Protein AF-A0A151BPJ4-F1 (afdb_monomer_lite)

Foldseek 3Di:
DADADPAQFRPGLPLVLLVLLLQCQLPHLQRSLQVQLVVQLVCCCPPNVNDNVLCVQAVNNLRNQLSSLLSHQQLDLDDPVLLVVLVVLLVVLLVLLVVCVVVVNDDPVSNVVLNVLSVVLNVLSVVLCVVPVVRVSNLSSNSVSLLSSLLSNLVRLQVCLDVHFAGPSRPPCRHNRDSVSSSSSSSCSNSSHSSSNRVVNVVVSVVVCVVPVVSVPPND

Sequence (220 aa):
MGIVSPIVGVVRFWPAVIVPAVFATLFGPWVGGTGAAIGIFLSDMTYGHQIALLSLFAGVPANFLGFFIVGYLAGRNLEWRHLALGIIGTCVIAVLVGYLYLIGVISVDIMAIFAAMAVISVVTILIAGLKFPRWRGFEVGCVLGLAVGAAWIGVTLVIYSRIFMLPLTFEPFARSAPFYAGVLWMVWTFCSEIPFMILLGPPILEACYNAIPFLRRGRE

Radius of gyration: 17.22 Å; chains: 1; bounding box: 42×27×53 Å

Secondary structure (DSSP, 8-state):
---B-TTT---B--GGGHHHHHHHHHH-HHHHHHHHHHHHHHHHHHTS---HHHIIIIIHHHHHHHHHHHHHHTTS---GGGHHHHHHHHHHHHHHHHHHHHTTSS-HHHHHHHHHHHHHHHHHHHHHHHH-GGGHHHHHHHHHHHHHHHHHHHHHHHHHHHHSPPPGGGTTSSSS--HHHHHHHHHHHHHHHHHHHHHHHHHHHHHHHHH-GGGGTT--

Structure (mmCIF, N/CA/C/O backbone):
data_AF-A0A151BPJ4-F1
#
_entry.id   AF-A0A151BPJ4-F1
#
loop_
_atom_site.group_PDB
_atom_site.id
_atom_site.type_symbol
_atom_site.label_atom_id
_atom_site.label_alt_id
_atom_site.label_comp_id
_atom_site.label_asym_id
_atom_site.label_entity_id
_atom_site.label_seq_id
_atom_site.pdbx_PDB_ins_code
_atom_site.Cartn_x
_atom_site.Cartn_y
_atom_site.Cartn_z
_atom_site.occupancy
_atom_site.B_iso_or_equiv
_atom_site.auth_seq_id
_atom_site.auth_comp_id
_atom_site.auth_asym_id
_atom_site.auth_atom_id
_atom_site.pdbx_PDB_model_num
ATOM 1 N N . MET A 1 1 ? 14.058 -14.021 3.349 1.00 34.47 1 MET A N 1
ATOM 2 C CA . MET A 1 1 ? 13.824 -13.779 1.909 1.00 34.47 1 MET A CA 1
ATOM 3 C C . MET A 1 1 ? 12.323 -13.906 1.675 1.00 34.47 1 MET A C 1
ATOM 5 O O . MET A 1 1 ? 11.804 -14.992 1.883 1.00 34.47 1 MET A O 1
ATOM 9 N N . GLY A 1 2 ? 11.607 -12.806 1.420 1.00 41.12 2 GLY A N 1
ATOM 10 C CA . GLY A 1 2 ? 10.154 -12.842 1.178 1.00 41.12 2 GLY A CA 1
ATOM 11 C C . GLY A 1 2 ? 9.815 -13.372 -0.218 1.00 41.12 2 GLY A C 1
ATOM 12 O O . GLY A 1 2 ? 10.708 -13.502 -1.052 1.00 41.12 2 GLY A O 1
ATOM 13 N N . ILE A 1 3 ? 8.536 -13.652 -0.478 1.00 46.88 3 ILE A N 1
ATOM 14 C CA . ILE A 1 3 ? 8.044 -13.892 -1.843 1.00 46.88 3 ILE A CA 1
ATOM 15 C C . ILE A 1 3 ? 8.142 -12.556 -2.598 1.00 46.88 3 ILE A C 1
ATOM 17 O O . ILE A 1 3 ? 7.773 -11.508 -2.067 1.00 46.88 3 ILE A O 1
ATOM 21 N N . VAL A 1 4 ? 8.709 -12.567 -3.800 1.00 54.84 4 VAL A N 1
ATOM 22 C CA . VAL A 1 4 ? 9.004 -11.359 -4.588 1.00 54.84 4 VAL A CA 1
ATOM 23 C C . VAL A 1 4 ? 8.214 -11.370 -5.888 1.00 54.84 4 VAL A C 1
ATOM 25 O O . VAL A 1 4 ? 7.811 -12.437 -6.350 1.00 54.84 4 VAL A O 1
ATOM 28 N N . SER A 1 5 ? 7.980 -10.185 -6.461 1.00 54.25 5 SER A N 1
ATOM 29 C CA . SER A 1 5 ? 7.332 -10.064 -7.769 1.00 54.25 5 SER A CA 1
ATOM 30 C C . SER A 1 5 ? 8.034 -10.952 -8.804 1.00 54.25 5 SER A C 1
ATOM 32 O O . SER A 1 5 ? 9.260 -10.878 -8.910 1.00 54.25 5 SER A O 1
ATOM 34 N N . PRO A 1 6 ? 7.298 -11.768 -9.580 1.00 48.06 6 PRO A N 1
ATOM 35 C CA . PRO A 1 6 ? 7.915 -12.761 -10.449 1.00 48.06 6 PRO A CA 1
ATOM 36 C C . PRO A 1 6 ? 8.736 -12.182 -11.615 1.00 48.06 6 PRO A C 1
ATOM 38 O O . PRO A 1 6 ? 9.498 -12.936 -12.205 1.00 48.06 6 PRO A O 1
ATOM 41 N N . ILE A 1 7 ? 8.628 -10.884 -11.955 1.00 54.16 7 ILE A N 1
ATOM 42 C CA . ILE A 1 7 ? 9.293 -10.314 -13.153 1.00 54.16 7 ILE A CA 1
ATOM 43 C C . ILE A 1 7 ? 9.940 -8.940 -12.949 1.00 54.16 7 ILE A C 1
ATOM 45 O O . ILE A 1 7 ? 10.888 -8.615 -13.655 1.00 54.16 7 ILE A O 1
ATOM 49 N N . VAL A 1 8 ? 9.465 -8.106 -12.020 1.00 53.78 8 VAL A N 1
ATOM 50 C CA . VAL A 1 8 ? 9.836 -6.673 -12.010 1.00 53.78 8 VAL A CA 1
ATOM 51 C C . VAL A 1 8 ? 10.806 -6.299 -10.887 1.00 53.78 8 VAL A C 1
ATOM 53 O O . VAL A 1 8 ? 11.029 -5.127 -10.606 1.00 53.78 8 VAL A O 1
ATOM 56 N N . GLY A 1 9 ? 11.397 -7.280 -10.222 1.00 53.22 9 GLY A N 1
ATOM 57 C CA . GLY A 1 9 ? 12.250 -7.037 -9.074 1.00 53.22 9 GLY A CA 1
ATOM 58 C C . GLY A 1 9 ? 11.516 -6.798 -7.763 1.00 53.22 9 GLY A C 1
ATOM 59 O O . GLY A 1 9 ? 10.290 -6.852 -7.690 1.00 53.22 9 GLY A O 1
ATOM 60 N N . VAL A 1 10 ? 12.301 -6.633 -6.696 1.00 59.56 10 VAL A N 1
ATOM 61 C CA . VAL A 1 10 ? 11.941 -6.938 -5.294 1.00 59.56 10 VAL A CA 1
ATOM 62 C C . VAL A 1 10 ? 11.001 -5.902 -4.657 1.00 59.56 10 VAL A C 1
ATOM 64 O O . VAL A 1 10 ? 11.269 -5.362 -3.588 1.00 59.56 10 VAL A O 1
ATOM 67 N N . VAL A 1 11 ? 9.837 -5.663 -5.261 1.00 54.66 11 VAL A N 1
ATOM 68 C CA . VAL A 1 11 ? 8.673 -5.228 -4.487 1.00 54.66 11 VAL A CA 1
ATOM 69 C C . VAL A 1 11 ? 8.175 -6.456 -3.730 1.00 54.66 11 VAL A C 1
ATOM 71 O O . VAL A 1 11 ? 7.787 -7.471 -4.317 1.00 54.66 11 VAL A O 1
ATOM 74 N N . ARG A 1 12 ? 8.302 -6.411 -2.407 1.00 61.38 12 ARG A N 1
ATOM 75 C CA . ARG A 1 12 ? 8.068 -7.564 -1.535 1.00 61.38 12 ARG A CA 1
ATOM 76 C C . ARG A 1 12 ? 6.579 -7.857 -1.423 1.00 61.38 12 ARG A C 1
ATOM 78 O O . ARG A 1 12 ? 5.785 -6.943 -1.262 1.00 61.38 12 ARG A O 1
ATOM 85 N N . PHE A 1 13 ? 6.220 -9.137 -1.441 1.00 60.47 13 PHE A N 1
ATOM 86 C CA . PHE A 1 13 ? 4.926 -9.593 -0.948 1.00 60.47 13 PHE A CA 1
ATOM 87 C C . PHE A 1 13 ? 4.858 -9.322 0.555 1.00 60.47 13 PHE A C 1
ATOM 89 O O . PHE A 1 13 ? 5.649 -9.898 1.314 1.00 60.47 13 PHE A O 1
ATOM 96 N N . TRP A 1 14 ? 3.953 -8.445 0.990 1.00 65.56 14 TRP A N 1
ATOM 97 C CA . TRP A 1 14 ? 4.005 -7.945 2.361 1.00 65.56 14 TRP A CA 1
ATOM 98 C C . TRP A 1 14 ? 2.664 -7.983 3.100 1.00 65.56 14 TRP A C 1
ATOM 100 O O . TRP A 1 14 ? 2.102 -6.944 3.414 1.00 65.56 14 TRP A O 1
ATOM 110 N N . PRO A 1 15 ? 2.187 -9.164 3.540 1.00 70.06 15 PRO A N 1
ATOM 111 C CA . PRO A 1 15 ? 0.990 -9.268 4.383 1.00 70.06 15 PRO A CA 1
ATOM 112 C C . PRO A 1 15 ? 1.056 -8.432 5.670 1.00 70.06 15 PRO A C 1
ATOM 114 O O . PRO A 1 15 ? 0.030 -8.095 6.254 1.00 70.06 15 PRO A O 1
ATOM 117 N N . ALA A 1 16 ? 2.262 -8.075 6.125 1.00 79.75 16 ALA A N 1
ATOM 118 C CA . ALA A 1 16 ? 2.448 -7.275 7.329 1.00 79.75 16 ALA A CA 1
ATOM 119 C C . ALA A 1 16 ? 1.858 -5.859 7.231 1.00 79.75 16 ALA A C 1
ATOM 121 O O . ALA A 1 16 ? 1.717 -5.232 8.278 1.00 79.75 16 ALA A O 1
ATOM 122 N N . VAL A 1 17 ? 1.447 -5.381 6.044 1.00 86.31 17 VAL A N 1
ATOM 123 C CA . VAL A 1 17 ? 0.699 -4.116 5.885 1.00 86.31 17 VAL A CA 1
ATOM 124 C C . VAL A 1 17 ? -0.591 -4.060 6.710 1.00 86.31 17 VAL A C 1
ATOM 126 O O . VAL A 1 17 ? -1.086 -2.976 7.018 1.00 86.31 17 VAL A O 1
ATOM 129 N N . ILE A 1 18 ? -1.108 -5.215 7.147 1.00 91.50 18 ILE A N 1
ATOM 130 C CA . ILE A 1 18 ? -2.226 -5.280 8.094 1.00 91.50 18 ILE A CA 1
ATOM 131 C C . ILE A 1 18 ? -1.898 -4.522 9.383 1.00 91.50 18 ILE A C 1
ATOM 133 O O . ILE A 1 18 ? -2.761 -3.833 9.917 1.00 91.50 18 ILE A O 1
ATOM 137 N N . VAL A 1 19 ? -0.664 -4.620 9.887 1.00 92.81 19 VAL A N 1
ATOM 138 C CA . VAL A 1 19 ? -0.275 -4.011 11.166 1.00 92.81 19 VAL A CA 1
ATOM 139 C C . VAL A 1 19 ? -0.416 -2.485 11.120 1.00 92.81 19 VAL A C 1
ATOM 141 O O . VAL A 1 19 ? -1.214 -1.956 11.894 1.00 92.81 19 VAL A O 1
ATOM 144 N N . PRO A 1 20 ? 0.260 -1.744 10.220 1.00 93.38 20 PRO A N 1
ATOM 145 C CA . PRO A 1 20 ? 0.073 -0.300 10.132 1.00 93.38 20 PRO A CA 1
ATOM 146 C C . PRO A 1 20 ? -1.365 0.097 9.772 1.00 93.38 20 PRO A C 1
ATOM 148 O O . PRO A 1 20 ? -1.832 1.112 10.276 1.00 93.38 20 PRO A O 1
ATOM 151 N N . ALA A 1 21 ? -2.113 -0.700 8.998 1.00 94.75 21 ALA A N 1
ATOM 152 C CA . ALA A 1 21 ? -3.531 -0.430 8.724 1.00 94.75 21 ALA A CA 1
ATOM 153 C C . ALA A 1 21 ? -4.407 -0.497 9.988 1.00 94.75 21 ALA A C 1
ATOM 155 O O . ALA A 1 21 ? -5.258 0.370 10.224 1.00 94.75 21 ALA A O 1
ATOM 156 N N . VAL A 1 22 ? -4.177 -1.511 10.825 1.00 94.81 22 VAL A N 1
ATOM 157 C CA . VAL A 1 22 ? -4.845 -1.666 12.121 1.00 94.81 22 VAL A CA 1
ATOM 158 C C . VAL A 1 22 ? -4.470 -0.503 13.037 1.00 94.81 22 VAL A C 1
ATOM 160 O O . VAL A 1 22 ? -5.357 0.160 13.568 1.00 94.81 22 VAL A O 1
ATOM 163 N N . PHE A 1 23 ? -3.181 -0.177 13.161 1.00 94.00 23 PHE A N 1
ATOM 164 C CA . PHE A 1 23 ? -2.722 0.952 13.980 1.00 94.00 23 PHE A CA 1
ATOM 165 C C . PHE A 1 23 ? -3.276 2.297 13.495 1.00 94.00 23 PHE A C 1
ATOM 167 O O . PHE A 1 23 ? -3.717 3.101 14.315 1.00 94.00 23 PHE A O 1
ATOM 174 N N . ALA A 1 24 ? -3.329 2.522 12.181 1.00 95.50 24 ALA A N 1
ATOM 175 C CA . ALA A 1 24 ? -3.937 3.713 11.594 1.00 95.50 24 ALA A CA 1
ATOM 176 C C . ALA A 1 24 ? -5.410 3.859 11.994 1.00 95.50 24 ALA A C 1
ATOM 178 O O . ALA A 1 24 ? -5.890 4.962 12.237 1.00 95.50 24 ALA A O 1
ATOM 179 N N . THR A 1 25 ? -6.124 2.739 12.098 1.00 94.25 25 THR A N 1
ATOM 180 C CA . THR A 1 25 ? -7.540 2.723 12.482 1.00 94.25 25 THR A CA 1
ATOM 181 C C . THR A 1 25 ? -7.743 2.902 13.983 1.00 94.25 25 THR A C 1
ATOM 183 O O . THR A 1 25 ? -8.691 3.564 14.398 1.00 94.25 25 THR A O 1
ATOM 186 N N . LEU A 1 26 ? -6.868 2.316 14.802 1.00 93.62 26 LEU A N 1
ATOM 187 C CA . LEU A 1 26 ? -6.961 2.397 16.261 1.00 93.62 26 LEU A CA 1
ATOM 188 C C . LEU A 1 26 ? -6.537 3.767 16.802 1.00 93.62 26 LEU A C 1
ATOM 190 O O . LEU A 1 26 ? -7.141 4.253 17.754 1.00 93.62 26 LEU A O 1
ATOM 194 N N . PHE A 1 27 ? -5.509 4.377 16.209 1.00 93.44 27 PHE A N 1
ATOM 195 C CA . PHE A 1 27 ? -4.844 5.566 16.756 1.00 93.44 27 PHE A CA 1
ATOM 196 C C . PHE A 1 27 ? -4.891 6.788 15.828 1.00 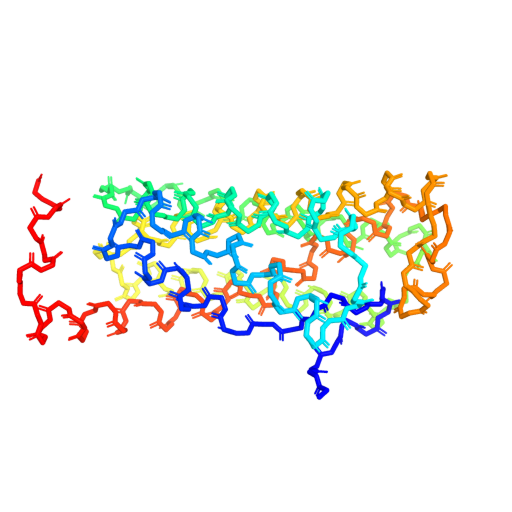93.44 27 PHE A C 1
ATOM 198 O O . PHE A 1 27 ? -4.391 7.857 16.179 1.00 93.44 27 PHE A O 1
ATOM 205 N N . GLY A 1 28 ? -5.510 6.653 14.656 1.00 93.19 28 GLY A N 1
ATOM 206 C CA . GLY A 1 28 ? -5.728 7.739 13.710 1.00 93.19 28 GLY A CA 1
ATOM 207 C C . GLY A 1 28 ? -4.650 7.877 12.624 1.00 93.19 28 GLY A C 1
ATOM 208 O O . GLY A 1 28 ? -3.621 7.190 12.632 1.00 93.19 28 GLY A O 1
ATOM 209 N N . PRO A 1 29 ? -4.879 8.796 11.666 1.00 95.62 29 PRO A N 1
ATOM 210 C CA . PRO A 1 29 ? -4.108 8.895 10.425 1.00 95.62 29 PRO A CA 1
ATOM 211 C C . PRO A 1 29 ? -2.633 9.233 10.646 1.00 95.62 29 PRO A C 1
ATOM 213 O O . PRO A 1 29 ? -1.766 8.650 10.001 1.00 95.62 29 PRO A O 1
ATOM 216 N N . TRP A 1 30 ? -2.328 10.133 11.585 1.00 95.62 30 TRP A N 1
ATOM 217 C CA . TRP A 1 30 ? -0.949 10.527 11.875 1.00 95.62 30 TRP A CA 1
ATOM 218 C C . TRP A 1 30 ? -0.129 9.375 12.445 1.00 95.62 30 TRP A C 1
ATOM 220 O O . TRP A 1 30 ? 0.982 9.145 11.976 1.00 95.62 30 TRP A O 1
ATOM 230 N N . VAL A 1 31 ? -0.677 8.626 13.406 1.00 94.56 31 VAL A N 1
ATOM 231 C CA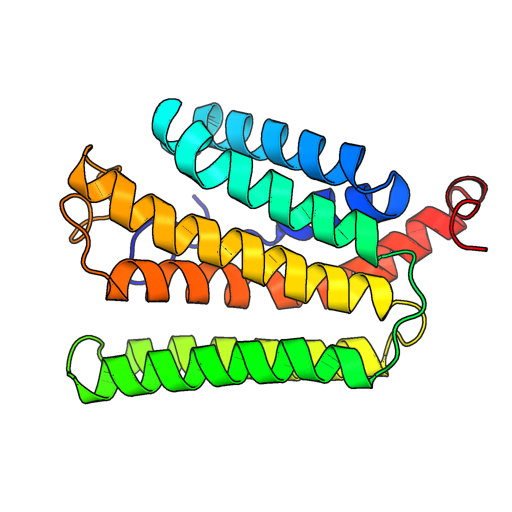 . VAL A 1 31 ? 0.019 7.484 14.018 1.00 94.56 31 VAL A CA 1
ATOM 232 C C . VAL A 1 31 ? 0.236 6.376 12.990 1.00 94.56 31 VAL A C 1
ATOM 234 O O . VAL A 1 31 ? 1.349 5.868 12.868 1.00 94.56 31 VAL A O 1
ATOM 237 N N . GLY A 1 32 ? -0.789 6.060 12.194 1.00 93.50 32 GLY A N 1
ATOM 238 C CA . GLY A 1 32 ? -0.683 5.094 11.100 1.00 93.50 32 GLY A CA 1
ATOM 239 C C . GLY A 1 32 ? 0.364 5.475 10.054 1.00 93.50 32 GLY A C 1
ATOM 240 O O . GLY A 1 32 ? 1.276 4.699 9.781 1.00 93.50 32 GLY A O 1
ATOM 241 N N . GLY A 1 33 ? 0.257 6.684 9.497 1.00 96.00 33 GLY A N 1
ATOM 242 C CA . GLY A 1 33 ? 1.150 7.169 8.444 1.00 96.00 33 GLY A CA 1
ATOM 243 C C . GLY A 1 33 ? 2.600 7.304 8.908 1.00 96.00 33 GLY A C 1
ATOM 244 O O . GLY A 1 33 ? 3.505 6.785 8.258 1.00 96.00 33 GLY A O 1
ATOM 245 N N . THR A 1 34 ? 2.845 7.963 10.046 1.00 97.50 34 THR A N 1
ATOM 246 C CA . THR A 1 34 ? 4.215 8.142 10.570 1.00 97.50 34 THR A CA 1
ATOM 247 C C . THR A 1 34 ? 4.836 6.825 11.025 1.00 97.50 34 THR A C 1
ATOM 249 O O . THR A 1 34 ? 5.993 6.559 10.703 1.00 97.50 34 THR A O 1
ATOM 252 N N . GLY A 1 35 ? 4.071 5.968 11.707 1.00 96.06 35 GLY A N 1
ATOM 253 C CA . GLY A 1 35 ? 4.536 4.649 12.125 1.00 96.06 35 GLY A CA 1
ATOM 254 C C . GLY A 1 35 ? 4.918 3.777 10.931 1.00 96.06 35 GLY A C 1
ATOM 255 O O . GLY A 1 35 ? 5.982 3.161 10.935 1.00 96.06 35 GLY A O 1
ATOM 256 N N . ALA A 1 36 ? 4.104 3.787 9.872 1.00 95.81 36 ALA A N 1
ATOM 257 C CA . ALA A 1 36 ? 4.410 3.055 8.650 1.00 95.81 36 ALA A CA 1
ATOM 258 C C . ALA A 1 36 ? 5.625 3.623 7.905 1.00 95.81 36 ALA A C 1
ATOM 260 O O . ALA A 1 36 ? 6.469 2.853 7.461 1.00 95.81 36 ALA A O 1
ATOM 261 N N . ALA A 1 37 ? 5.749 4.951 7.815 1.00 96.75 37 ALA A N 1
ATOM 262 C CA . ALA A 1 37 ? 6.905 5.642 7.239 1.00 96.75 37 ALA A CA 1
ATOM 263 C C . ALA A 1 37 ? 8.222 5.291 7.949 1.00 96.75 37 ALA A C 1
ATOM 265 O O . ALA A 1 37 ? 9.223 4.977 7.305 1.00 96.75 37 ALA A O 1
ATOM 266 N N . ILE A 1 38 ? 8.220 5.306 9.282 1.00 96.56 38 ILE A N 1
ATOM 267 C CA . ILE A 1 38 ? 9.387 4.913 10.079 1.00 96.56 38 ILE A CA 1
ATOM 268 C C . ILE A 1 38 ? 9.664 3.417 9.891 1.00 96.56 38 ILE A C 1
ATOM 270 O O . ILE A 1 38 ? 10.807 3.022 9.665 1.00 96.56 38 ILE A O 1
ATOM 274 N N . GLY A 1 39 ? 8.619 2.587 9.936 1.00 93.81 39 GLY A N 1
ATOM 275 C CA . GLY A 1 39 ? 8.726 1.140 9.775 1.00 93.81 39 GLY A CA 1
ATOM 276 C C . GLY A 1 39 ? 9.328 0.732 8.432 1.00 93.81 39 GLY A C 1
ATOM 277 O O . GLY A 1 39 ? 10.253 -0.083 8.410 1.00 93.81 39 GLY A O 1
ATOM 278 N N . ILE A 1 40 ? 8.863 1.323 7.324 1.00 92.50 40 ILE A N 1
ATOM 279 C CA . ILE A 1 40 ? 9.413 1.034 5.995 1.00 92.50 40 ILE A CA 1
ATOM 280 C C . ILE A 1 40 ? 10.861 1.498 5.887 1.00 92.50 40 ILE A C 1
ATOM 282 O O . ILE A 1 40 ? 11.691 0.730 5.416 1.00 92.50 40 ILE A O 1
ATOM 286 N N . PHE A 1 41 ? 11.196 2.686 6.399 1.00 95.12 41 PHE A N 1
ATOM 287 C CA . PHE A 1 41 ? 12.571 3.180 6.356 1.00 95.12 41 PHE A CA 1
ATOM 288 C C . PHE A 1 41 ? 13.526 2.237 7.092 1.00 95.12 41 PHE A C 1
ATOM 290 O O . PHE A 1 41 ? 14.547 1.820 6.545 1.00 95.12 41 PHE A O 1
ATOM 297 N N . LEU A 1 42 ? 13.164 1.836 8.314 1.00 94.12 42 LEU A N 1
ATOM 298 C CA . LEU A 1 42 ? 13.954 0.886 9.093 1.00 94.12 42 LEU A CA 1
ATOM 299 C C . LEU A 1 42 ? 14.049 -0.469 8.391 1.00 94.12 42 LEU A C 1
ATOM 301 O O . LEU A 1 42 ? 15.140 -1.030 8.307 1.00 94.12 42 LEU A O 1
ATOM 305 N N . SER A 1 43 ? 12.942 -0.984 7.853 1.00 89.19 43 SER A N 1
ATOM 306 C CA . SER A 1 43 ? 12.932 -2.237 7.094 1.00 89.19 43 SER A CA 1
ATOM 307 C C . SER A 1 43 ? 13.838 -2.162 5.865 1.00 89.19 43 SER A C 1
ATOM 309 O O . SER A 1 43 ? 14.613 -3.088 5.623 1.00 89.19 43 SER A O 1
ATOM 311 N N . ASP A 1 44 ? 13.798 -1.062 5.117 1.00 89.19 44 ASP A N 1
ATOM 312 C CA . ASP A 1 44 ? 14.616 -0.869 3.923 1.00 89.19 44 ASP A CA 1
ATOM 313 C C . ASP A 1 44 ? 16.107 -0.817 4.264 1.00 89.19 44 ASP A C 1
ATOM 315 O O . ASP A 1 44 ? 16.921 -1.362 3.513 1.00 89.19 44 ASP A O 1
ATOM 319 N N . MET A 1 45 ? 16.466 -0.210 5.401 1.00 91.94 45 MET A N 1
ATOM 320 C CA . MET A 1 45 ? 17.857 -0.095 5.859 1.00 91.94 45 MET A CA 1
ATOM 321 C C . MET A 1 45 ? 18.394 -1.362 6.524 1.00 91.94 45 MET A C 1
ATOM 323 O O . MET A 1 45 ? 19.594 -1.608 6.482 1.00 91.94 45 MET A O 1
ATOM 327 N N . THR A 1 46 ? 17.537 -2.170 7.142 1.00 88.19 46 THR A N 1
ATOM 328 C CA . THR A 1 46 ? 17.969 -3.372 7.878 1.00 88.19 46 THR A CA 1
ATOM 329 C C . THR A 1 46 ? 17.881 -4.624 7.020 1.00 88.19 46 THR A C 1
ATOM 331 O O . THR A 1 46 ? 18.834 -5.393 6.937 1.00 88.19 46 THR A O 1
ATOM 334 N N . TYR A 1 47 ? 16.756 -4.812 6.335 1.00 79.50 47 TYR A N 1
ATOM 335 C CA . TYR A 1 47 ? 16.455 -6.035 5.599 1.00 79.50 47 TYR A CA 1
ATOM 336 C C . TYR A 1 47 ? 16.290 -5.811 4.103 1.00 79.50 47 TYR A C 1
ATOM 338 O O . TYR A 1 47 ? 16.336 -6.792 3.367 1.00 79.50 47 TYR A O 1
ATOM 346 N N . GLY A 1 48 ? 15.991 -4.588 3.663 1.00 78.62 48 GLY A N 1
ATOM 347 C CA . GLY A 1 48 ? 15.666 -4.237 2.283 1.00 78.62 48 GLY A CA 1
ATOM 348 C C . GLY A 1 48 ? 16.890 -4.077 1.395 1.00 78.62 48 GLY A C 1
ATOM 349 O O . GLY A 1 48 ? 17.693 -4.996 1.279 1.00 78.62 48 GLY A O 1
ATOM 350 N N . HIS A 1 49 ? 16.967 -2.932 0.721 1.00 81.62 49 HIS A N 1
ATOM 351 C CA . HIS A 1 49 ? 18.004 -2.615 -0.260 1.00 81.62 49 HIS A CA 1
ATOM 352 C C . HIS A 1 49 ? 19.125 -1.720 0.292 1.00 81.62 49 HIS A C 1
ATOM 354 O O . HIS A 1 49 ? 20.068 -1.428 -0.434 1.00 81.62 49 HIS A O 1
ATOM 360 N N . GLN A 1 50 ? 19.017 -1.240 1.539 1.00 87.69 50 GLN A N 1
ATOM 361 C CA . GLN A 1 50 ? 20.041 -0.427 2.213 1.00 87.69 50 GLN A CA 1
ATOM 362 C C . GLN A 1 50 ? 20.400 0.889 1.485 1.00 87.69 50 GLN A C 1
ATOM 364 O O . GLN A 1 50 ? 21.463 1.463 1.697 1.00 87.69 50 GLN A O 1
ATOM 369 N N . ILE A 1 51 ? 19.489 1.413 0.653 1.00 91.44 51 ILE A N 1
ATOM 370 C CA . ILE A 1 51 ? 19.656 2.690 -0.071 1.00 91.44 51 ILE A CA 1
ATOM 371 C C . ILE A 1 51 ? 18.729 3.739 0.541 1.00 91.44 51 ILE A C 1
ATOM 373 O O . ILE A 1 51 ? 17.575 3.863 0.133 1.00 91.44 51 ILE A O 1
ATOM 377 N N . ALA A 1 52 ? 19.217 4.505 1.519 1.00 93.62 52 ALA A N 1
ATOM 378 C CA . ALA A 1 52 ? 18.395 5.462 2.274 1.00 93.62 52 ALA A CA 1
ATOM 379 C C . ALA A 1 52 ? 17.625 6.435 1.369 1.00 93.62 52 ALA A C 1
ATOM 381 O O . ALA A 1 52 ? 16.435 6.666 1.569 1.00 93.62 52 ALA A O 1
ATOM 382 N N . LEU A 1 53 ? 18.289 6.946 0.327 1.00 94.94 53 LEU A N 1
ATOM 383 C CA . LEU A 1 53 ? 17.690 7.895 -0.606 1.00 94.94 53 LEU A CA 1
ATOM 384 C C . LEU A 1 53 ? 16.498 7.299 -1.368 1.00 94.94 53 LEU A C 1
ATOM 386 O O . LEU A 1 53 ? 15.489 7.974 -1.531 1.00 94.94 53 LEU A O 1
ATOM 390 N N . LEU A 1 54 ? 16.593 6.041 -1.807 1.00 93.06 54 LEU A N 1
ATOM 391 C CA . LEU A 1 54 ? 15.494 5.366 -2.500 1.00 93.06 54 LEU A CA 1
ATOM 392 C C . LEU A 1 54 ? 14.292 5.172 -1.570 1.00 93.06 54 LEU A C 1
ATOM 394 O O . LEU A 1 54 ? 13.159 5.427 -1.972 1.00 93.06 54 LEU A O 1
ATOM 398 N N . SER A 1 55 ? 14.540 4.781 -0.317 1.00 93.75 55 SER A N 1
ATOM 399 C CA . SER A 1 55 ? 13.474 4.611 0.674 1.00 93.75 55 SER A CA 1
ATOM 400 C C . SER A 1 55 ? 12.776 5.943 0.963 1.00 93.75 55 SER A C 1
ATOM 402 O O . SER A 1 55 ? 11.555 6.028 0.870 1.00 93.75 55 SER A O 1
ATOM 404 N N . LEU A 1 56 ? 13.534 7.018 1.203 1.00 96.12 56 LEU A N 1
ATOM 405 C CA . LEU A 1 56 ? 12.974 8.354 1.452 1.00 96.12 56 LEU A CA 1
ATOM 406 C C . LEU A 1 56 ? 12.230 8.935 0.241 1.00 96.12 56 LEU A C 1
ATOM 408 O O . LEU A 1 56 ? 11.313 9.733 0.418 1.00 96.12 56 LEU A O 1
ATOM 412 N N . PHE A 1 57 ? 12.604 8.537 -0.976 1.00 95.12 57 PHE A N 1
ATOM 413 C CA . PHE A 1 57 ? 11.975 9.011 -2.207 1.00 95.12 57 PHE A CA 1
ATOM 414 C C . PHE A 1 57 ? 10.697 8.234 -2.563 1.00 95.12 57 PHE A C 1
ATOM 416 O O . PHE A 1 57 ? 9.689 8.828 -2.948 1.00 95.12 57 PHE A O 1
ATOM 423 N N . ALA A 1 58 ? 10.726 6.907 -2.422 1.00 94.00 58 ALA A N 1
ATOM 424 C CA . ALA A 1 58 ? 9.652 6.022 -2.866 1.00 94.00 58 ALA A CA 1
ATOM 425 C C . ALA A 1 58 ? 8.903 5.370 -1.695 1.00 94.00 58 ALA A C 1
ATOM 427 O O . ALA A 1 58 ? 7.698 5.571 -1.546 1.00 94.00 58 ALA A O 1
ATOM 428 N N . GLY A 1 59 ? 9.604 4.608 -0.850 1.00 93.44 59 GLY A N 1
ATOM 429 C CA . GLY A 1 59 ? 8.994 3.775 0.192 1.00 93.44 59 GLY A CA 1
ATOM 430 C C . GLY A 1 59 ? 8.306 4.574 1.301 1.00 93.44 59 GLY A C 1
ATOM 431 O O . GLY A 1 59 ? 7.126 4.355 1.587 1.00 93.44 59 GLY A O 1
ATOM 432 N N . VAL A 1 60 ? 9.023 5.522 1.904 1.00 96.69 60 VAL A N 1
ATOM 433 C CA . VAL A 1 60 ? 8.561 6.345 3.032 1.00 96.69 60 VAL A CA 1
ATOM 434 C C . VAL A 1 60 ? 7.316 7.157 2.676 1.00 96.69 60 VAL A C 1
ATOM 436 O O . VAL A 1 60 ? 6.325 7.031 3.402 1.00 96.69 60 VAL A O 1
ATOM 439 N N . PRO A 1 61 ? 7.279 7.930 1.570 1.00 97.62 61 PRO A N 1
ATOM 440 C CA . PRO A 1 61 ? 6.090 8.709 1.249 1.00 97.62 61 PRO A CA 1
ATOM 441 C C . PRO A 1 61 ? 4.912 7.818 0.844 1.00 97.62 61 PRO A C 1
ATOM 443 O O . PRO A 1 61 ? 3.787 8.098 1.250 1.00 97.62 61 PRO A O 1
ATOM 446 N N . ALA A 1 62 ? 5.151 6.715 0.122 1.00 96.25 62 ALA A N 1
ATOM 447 C CA . ALA A 1 62 ? 4.092 5.775 -0.248 1.00 96.25 62 ALA A CA 1
ATOM 448 C C . ALA A 1 62 ? 3.387 5.184 0.979 1.00 96.25 62 ALA A C 1
ATOM 450 O O . ALA A 1 62 ? 2.158 5.191 1.049 1.00 96.25 62 ALA A O 1
ATOM 451 N N . ASN A 1 63 ? 4.163 4.718 1.962 1.00 96.19 63 ASN A N 1
ATOM 452 C CA . ASN A 1 63 ? 3.622 4.155 3.198 1.00 96.19 63 ASN A CA 1
ATOM 453 C C . ASN A 1 63 ? 2.936 5.236 4.037 1.00 96.19 63 ASN A C 1
ATOM 455 O O . ASN A 1 63 ? 1.819 5.022 4.506 1.00 96.19 63 ASN A O 1
ATOM 459 N N . PHE A 1 64 ? 3.552 6.415 4.180 1.00 97.88 64 PHE A N 1
ATOM 460 C CA . PHE A 1 64 ? 2.922 7.529 4.884 1.00 97.88 64 PHE A CA 1
ATOM 461 C C . PHE A 1 64 ? 1.541 7.841 4.302 1.00 97.88 64 PHE A C 1
ATOM 463 O O . PHE A 1 64 ? 0.548 7.792 5.024 1.00 97.88 64 PHE A O 1
ATOM 470 N N . LEU A 1 65 ? 1.476 8.119 2.997 1.00 97.56 65 LEU A N 1
ATOM 471 C CA . LEU A 1 65 ? 0.239 8.489 2.311 1.00 97.56 65 LEU A CA 1
ATOM 472 C C . LEU A 1 65 ? -0.800 7.374 2.405 1.00 97.56 65 LEU A C 1
ATOM 474 O O . LEU A 1 65 ? -1.949 7.642 2.760 1.00 97.56 65 LEU A O 1
ATOM 478 N N . GLY A 1 66 ? -0.390 6.131 2.142 1.00 96.25 66 GLY A N 1
ATOM 479 C CA . GLY A 1 66 ? -1.286 4.986 2.167 1.00 96.25 66 GLY A CA 1
ATOM 480 C C . GLY A 1 66 ? -1.957 4.821 3.525 1.00 96.25 66 GLY A C 1
ATOM 481 O O . GLY A 1 66 ? -3.182 4.895 3.622 1.00 96.25 66 GLY A O 1
ATOM 482 N N . PHE A 1 67 ? -1.175 4.683 4.597 1.00 97.31 67 PHE A N 1
ATOM 483 C CA . PHE A 1 67 ? -1.734 4.426 5.928 1.00 97.31 67 PHE A CA 1
ATOM 484 C C . PHE A 1 67 ? -2.351 5.663 6.584 1.00 97.31 67 PHE A C 1
ATOM 486 O O . PHE A 1 67 ? -3.269 5.520 7.394 1.00 97.31 67 PHE A O 1
ATOM 493 N N . PHE A 1 68 ? -1.940 6.871 6.194 1.00 97.44 68 PHE A N 1
ATOM 494 C CA . PHE A 1 68 ? -2.648 8.089 6.582 1.00 97.44 68 PHE A CA 1
ATOM 495 C C . PHE A 1 68 ? -4.080 8.089 6.030 1.00 97.44 68 PHE A C 1
ATOM 497 O O . PHE A 1 68 ? -5.027 8.342 6.777 1.00 97.44 68 PHE A O 1
ATOM 504 N N . ILE A 1 69 ? -4.262 7.743 4.749 1.00 96.25 69 ILE A N 1
ATOM 505 C CA . ILE A 1 69 ? -5.590 7.634 4.124 1.00 96.25 69 ILE A CA 1
ATOM 506 C C . ILE A 1 69 ? -6.421 6.538 4.800 1.00 96.25 69 ILE A C 1
ATOM 508 O O . ILE A 1 69 ? -7.597 6.778 5.092 1.00 96.25 69 ILE A O 1
ATOM 512 N N . VAL A 1 70 ? -5.818 5.380 5.115 1.00 95.81 70 VAL A N 1
ATOM 513 C CA . VAL A 1 70 ? -6.500 4.314 5.871 1.00 95.81 70 VAL A CA 1
ATOM 514 C C . VAL A 1 70 ? -7.054 4.866 7.180 1.00 95.81 70 VAL A C 1
ATOM 516 O O . VAL A 1 70 ? -8.261 4.801 7.402 1.00 95.81 70 VAL A O 1
ATOM 519 N N . GLY A 1 71 ? -6.208 5.460 8.026 1.00 94.81 71 GLY A N 1
ATOM 520 C CA . GLY A 1 71 ? -6.636 5.972 9.330 1.00 94.81 71 GLY A CA 1
ATOM 521 C C . GLY A 1 71 ? -7.654 7.111 9.237 1.00 94.81 71 GLY A C 1
ATOM 522 O O . GLY A 1 71 ? -8.550 7.208 10.073 1.00 94.81 71 GLY A O 1
ATOM 523 N N . TYR A 1 72 ? -7.566 7.944 8.198 1.00 94.44 72 TYR A N 1
ATOM 524 C CA . TYR A 1 72 ? -8.496 9.054 7.976 1.00 94.44 72 TYR A CA 1
ATOM 525 C C . TYR A 1 72 ? -9.904 8.583 7.581 1.00 94.44 72 TYR A C 1
ATOM 527 O O . TYR A 1 72 ? -10.904 9.176 7.998 1.00 94.44 72 TYR A O 1
ATOM 535 N N . LEU A 1 73 ? -9.993 7.522 6.773 1.00 93.19 73 LEU A N 1
ATOM 536 C CA . LEU A 1 73 ? -11.264 6.992 6.270 1.00 93.19 73 LEU A CA 1
ATOM 537 C C . LEU A 1 73 ? -11.851 5.893 7.157 1.00 93.19 73 LEU A C 1
ATOM 539 O O . LEU A 1 73 ? -13.069 5.709 7.161 1.00 93.19 73 LEU A O 1
ATOM 543 N N . ALA A 1 74 ? -11.031 5.213 7.961 1.00 90.06 74 ALA A N 1
ATOM 544 C CA . ALA A 1 74 ? -11.467 4.070 8.754 1.00 90.06 74 ALA A CA 1
ATOM 545 C C . ALA A 1 74 ? -12.570 4.387 9.771 1.00 90.06 74 ALA A C 1
ATOM 547 O O . ALA A 1 74 ? -13.321 3.488 10.147 1.00 90.06 74 ALA A O 1
ATOM 548 N N . GLY A 1 75 ? -12.680 5.637 10.228 1.00 80.50 75 GLY A N 1
ATOM 549 C CA . GLY A 1 75 ? -13.740 6.089 11.134 1.00 80.50 75 GLY A CA 1
ATOM 550 C C . GLY A 1 75 ? -15.026 6.552 10.446 1.00 80.50 75 GLY A C 1
ATOM 551 O O . GLY A 1 75 ? -15.988 6.871 11.135 1.00 80.50 75 GLY A O 1
ATOM 552 N N . ARG A 1 76 ? -15.068 6.625 9.109 1.00 86.00 76 ARG A N 1
ATOM 553 C CA . ARG A 1 76 ? -16.198 7.228 8.392 1.00 86.00 76 ARG A CA 1
ATOM 554 C C . ARG A 1 76 ? -17.262 6.206 8.012 1.00 86.00 76 ARG A C 1
ATOM 556 O O . ARG A 1 76 ? -16.961 5.113 7.534 1.00 86.00 76 ARG A O 1
ATOM 563 N N . ASN A 1 77 ? -18.523 6.611 8.146 1.00 80.31 77 ASN A N 1
ATOM 564 C CA . ASN A 1 77 ? -19.667 5.849 7.656 1.00 80.31 77 ASN A CA 1
ATOM 565 C C . ASN A 1 77 ? -19.782 6.006 6.138 1.00 80.31 77 ASN A C 1
ATOM 567 O O . ASN A 1 77 ? -20.439 6.917 5.640 1.00 80.31 77 ASN A O 1
ATOM 571 N N . LEU A 1 78 ? -19.100 5.128 5.405 1.00 82.88 78 LEU A N 1
ATOM 572 C CA . LEU A 1 78 ? -19.148 5.099 3.948 1.00 82.88 78 LEU A CA 1
ATOM 573 C C . LEU A 1 78 ? -20.168 4.076 3.448 1.00 82.88 78 LEU A C 1
ATOM 575 O O . LEU A 1 78 ? -20.251 2.939 3.920 1.00 82.88 78 LEU A O 1
ATOM 579 N N . GLU A 1 79 ? -20.947 4.493 2.455 1.00 77.62 79 GLU A N 1
ATOM 580 C CA . GLU A 1 79 ? -21.900 3.623 1.774 1.00 77.62 79 GLU A CA 1
ATOM 581 C C . GLU A 1 79 ? -21.204 2.630 0.839 1.00 77.62 79 GLU A C 1
ATOM 583 O O . GLU A 1 79 ? -20.118 2.893 0.323 1.00 77.62 79 GLU A O 1
ATOM 588 N N . TRP A 1 80 ? -21.910 1.546 0.513 1.00 72.12 80 TRP A N 1
ATOM 589 C CA . TRP A 1 80 ? -21.537 0.556 -0.503 1.00 72.12 80 TRP A CA 1
ATOM 590 C C . TRP A 1 80 ? -21.087 1.138 -1.841 1.00 72.12 80 TRP A C 1
ATOM 592 O O . TRP A 1 80 ? -20.239 0.558 -2.509 1.00 72.12 80 TRP A O 1
ATOM 602 N N . ARG A 1 81 ? -21.637 2.290 -2.237 1.00 72.88 81 ARG A N 1
ATOM 603 C CA . ARG A 1 81 ? -21.286 2.965 -3.493 1.00 72.88 81 ARG A CA 1
ATOM 604 C C . ARG A 1 81 ? -19.804 3.334 -3.561 1.00 72.88 81 ARG A C 1
ATOM 606 O O . ARG A 1 81 ? -19.237 3.357 -4.644 1.00 72.88 81 ARG A O 1
ATOM 613 N N . HIS A 1 82 ? -19.154 3.542 -2.420 1.00 70.06 82 HIS A N 1
ATOM 614 C CA . HIS A 1 82 ? -17.728 3.856 -2.359 1.00 70.06 82 HIS A CA 1
ATOM 615 C C . HIS A 1 82 ? -16.842 2.624 -2.595 1.00 70.06 82 HIS A C 1
ATOM 617 O O . HIS A 1 82 ? -15.687 2.780 -2.980 1.00 70.06 82 HIS A O 1
ATOM 623 N N . LEU A 1 83 ? -17.383 1.405 -2.470 1.00 71.06 83 LEU A N 1
ATOM 624 C CA . LEU A 1 83 ? -16.689 0.176 -2.874 1.00 71.06 83 LEU A CA 1
ATOM 625 C C . LEU A 1 83 ? -16.577 0.056 -4.398 1.00 71.06 83 LEU A C 1
ATOM 627 O O . LEU A 1 83 ? -15.642 -0.571 -4.896 1.00 71.06 83 LEU A O 1
ATOM 631 N N . ALA A 1 84 ? -17.454 0.737 -5.149 1.00 77.56 84 ALA A N 1
ATOM 632 C CA . ALA A 1 84 ? -17.328 0.833 -6.599 1.00 77.56 84 ALA A CA 1
ATOM 633 C C . ALA A 1 84 ? -15.985 1.452 -7.013 1.00 77.56 84 ALA A C 1
ATOM 635 O O . ALA A 1 84 ? -15.445 1.063 -8.040 1.00 77.56 84 ALA A O 1
ATOM 636 N N . LEU A 1 85 ? -15.394 2.337 -6.199 1.00 73.00 85 LEU A N 1
ATOM 637 C CA . LEU A 1 85 ? -14.074 2.917 -6.476 1.00 73.00 85 LEU A CA 1
ATOM 638 C C . LEU A 1 85 ? -12.966 1.855 -6.488 1.00 73.00 85 LEU A C 1
ATOM 640 O O . LEU A 1 85 ? -12.095 1.895 -7.354 1.00 73.00 85 LEU A O 1
ATOM 644 N N . GLY A 1 86 ? -13.019 0.878 -5.578 1.00 72.50 86 GLY A N 1
ATOM 645 C CA . GLY A 1 86 ? -12.062 -0.232 -5.551 1.00 72.50 86 GLY A CA 1
ATOM 646 C C . GLY A 1 86 ? -12.228 -1.191 -6.718 1.00 72.50 86 GLY A C 1
ATOM 647 O O . GLY A 1 86 ? -11.242 -1.633 -7.310 1.00 72.50 86 GLY A O 1
ATOM 648 N N . ILE A 1 87 ? -13.478 -1.453 -7.100 1.00 77.25 87 ILE A N 1
ATOM 649 C CA . ILE A 1 87 ? -13.798 -2.271 -8.273 1.00 77.25 87 ILE A CA 1
ATOM 650 C C . ILE A 1 87 ? -13.307 -1.569 -9.542 1.00 77.25 87 ILE A C 1
ATOM 652 O O . ILE A 1 87 ? -12.580 -2.175 -10.320 1.00 77.25 87 ILE A 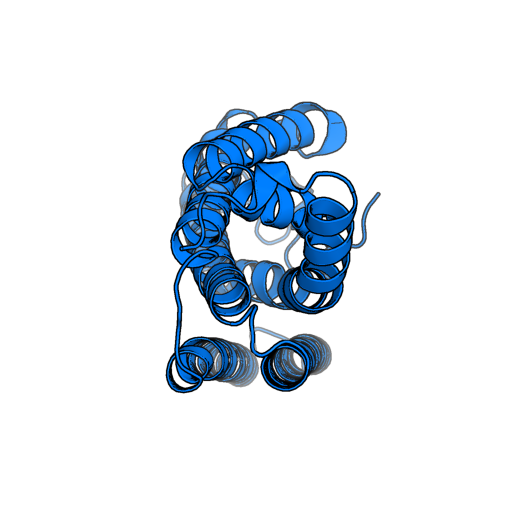O 1
ATOM 656 N N . ILE A 1 88 ? -13.619 -0.280 -9.714 1.00 81.38 88 ILE A N 1
ATOM 657 C CA . ILE A 1 88 ? -13.163 0.532 -10.850 1.00 81.38 88 ILE A CA 1
ATOM 658 C C . ILE A 1 88 ? -11.633 0.544 -10.914 1.00 81.38 88 ILE A C 1
ATOM 660 O O . ILE A 1 88 ? -11.075 0.270 -11.973 1.00 81.38 88 ILE A O 1
ATOM 664 N N . GLY A 1 89 ? -10.950 0.795 -9.792 1.00 75.94 89 GLY A N 1
ATOM 665 C CA . GLY A 1 89 ? -9.487 0.774 -9.732 1.00 75.94 89 GLY A CA 1
ATOM 666 C C . GLY A 1 89 ? -8.901 -0.574 -10.160 1.00 75.94 89 GLY A C 1
ATOM 667 O O . GLY A 1 89 ? -7.960 -0.622 -10.950 1.00 75.94 89 GLY A O 1
ATOM 668 N N . THR A 1 90 ? -9.511 -1.678 -9.728 1.00 75.38 90 THR A N 1
ATOM 669 C CA . THR A 1 90 ? -9.049 -3.022 -10.104 1.00 75.38 90 THR A CA 1
ATOM 670 C C . THR A 1 90 ? -9.382 -3.370 -11.561 1.00 75.38 90 THR A C 1
ATOM 672 O O . THR A 1 90 ? -8.595 -4.030 -12.238 1.00 75.38 90 THR A O 1
ATOM 675 N N . CYS A 1 91 ? -10.501 -2.878 -12.099 1.00 80.12 91 CYS A N 1
ATOM 676 C CA . CYS A 1 91 ? -10.811 -2.981 -13.525 1.00 80.12 91 CYS A CA 1
ATOM 677 C C . CYS A 1 91 ? -9.800 -2.205 -14.379 1.00 80.12 91 CYS A C 1
ATOM 679 O O . CYS A 1 91 ? -9.346 -2.724 -15.396 1.00 80.12 91 CYS A O 1
ATOM 681 N N . VAL A 1 92 ? -9.398 -1.001 -13.955 1.00 82.44 92 VAL A N 1
ATOM 682 C CA . VAL A 1 92 ? -8.336 -0.227 -14.622 1.00 82.44 92 VAL A CA 1
ATOM 683 C C . VAL A 1 92 ? -7.029 -1.018 -14.632 1.00 82.44 92 VAL A C 1
ATOM 685 O O . VAL A 1 92 ? -6.388 -1.122 -15.675 1.00 82.44 92 VAL A O 1
ATOM 688 N N . ILE A 1 93 ? -6.670 -1.643 -13.509 1.00 80.06 93 ILE A N 1
ATOM 689 C CA . ILE A 1 93 ? -5.515 -2.543 -13.413 1.00 80.06 93 ILE A CA 1
ATOM 690 C C . ILE A 1 93 ? -5.610 -3.690 -14.434 1.00 80.06 93 ILE A C 1
ATOM 692 O O . ILE A 1 93 ? -4.654 -3.928 -15.171 1.00 80.06 93 ILE A O 1
ATOM 696 N N . ALA A 1 94 ? -6.757 -4.368 -14.525 1.00 82.06 94 ALA A N 1
ATOM 697 C CA . ALA A 1 94 ? -6.954 -5.471 -15.466 1.00 82.06 94 ALA A CA 1
ATOM 698 C C . ALA A 1 94 ? -6.836 -5.019 -16.934 1.00 82.06 94 ALA A C 1
ATOM 700 O O . ALA A 1 94 ? -6.195 -5.696 -17.738 1.00 82.06 94 ALA A O 1
ATOM 701 N N . VAL A 1 95 ? -7.393 -3.850 -17.273 1.00 85.44 95 VAL A N 1
ATOM 702 C CA . VAL A 1 95 ? -7.278 -3.251 -18.614 1.00 85.44 95 VAL A CA 1
ATOM 703 C C . VAL A 1 95 ? -5.825 -2.911 -18.942 1.00 85.44 95 VAL A C 1
ATOM 705 O O . VAL A 1 95 ? -5.364 -3.217 -20.040 1.00 85.44 95 VAL A O 1
ATOM 708 N N . LEU A 1 96 ? -5.082 -2.329 -17.996 1.00 82.69 96 LEU A N 1
ATOM 709 C CA . LEU A 1 96 ? -3.667 -2.005 -18.184 1.00 82.69 96 LEU A CA 1
ATOM 710 C C . LEU A 1 96 ? -2.830 -3.265 -18.429 1.00 82.69 96 LEU A C 1
ATOM 712 O O . LEU A 1 96 ? -2.033 -3.291 -19.362 1.00 82.69 96 LEU A O 1
ATOM 716 N N . VAL A 1 97 ? -3.039 -4.325 -17.645 1.00 84.75 97 VAL A N 1
ATOM 717 C CA . VAL A 1 97 ? -2.343 -5.611 -17.829 1.00 84.75 97 VAL A CA 1
ATOM 718 C C . VAL A 1 97 ? -2.686 -6.233 -19.186 1.00 84.75 97 VAL A C 1
ATOM 720 O O . VAL A 1 97 ? -1.784 -6.669 -19.900 1.00 84.75 97 VAL A O 1
ATOM 723 N N . GLY A 1 98 ? -3.963 -6.223 -19.582 1.00 85.12 98 GLY A N 1
ATOM 724 C CA . GLY A 1 98 ? -4.393 -6.706 -20.897 1.00 85.12 98 GLY A CA 1
ATOM 725 C C . GLY A 1 98 ? -3.763 -5.913 -22.045 1.00 85.12 98 GLY A C 1
ATOM 726 O O . GLY A 1 98 ? -3.267 -6.500 -23.004 1.00 85.12 98 GLY A O 1
ATOM 727 N N . TYR A 1 99 ? -3.694 -4.586 -21.921 1.00 85.75 99 TYR A N 1
ATOM 728 C CA . TYR A 1 99 ? -3.010 -3.733 -22.891 1.00 85.75 99 TYR A CA 1
ATOM 729 C C . TYR A 1 99 ? -1.522 -4.086 -23.020 1.00 85.75 99 TYR A C 1
ATOM 731 O O . TYR A 1 99 ? -1.035 -4.222 -24.140 1.00 85.75 99 TYR A O 1
ATOM 739 N N . LEU A 1 100 ? -0.813 -4.305 -21.902 1.00 85.75 100 LEU A N 1
ATOM 740 C CA . LEU A 1 100 ? 0.602 -4.706 -21.912 1.00 85.75 100 LEU A CA 1
ATOM 741 C C . LEU A 1 100 ? 0.839 -6.049 -22.618 1.00 85.75 100 LEU A C 1
ATOM 743 O O . LEU A 1 100 ? 1.869 -6.224 -23.271 1.00 85.75 100 LEU A O 1
ATOM 747 N N . TYR A 1 101 ? -0.109 -6.982 -22.514 1.00 87.00 101 TYR A N 1
ATOM 748 C CA . TYR A 1 101 ? -0.064 -8.239 -23.261 1.00 87.00 101 TYR A CA 1
ATOM 749 C C . TYR A 1 101 ? -0.255 -8.012 -24.767 1.00 87.00 101 TYR A C 1
ATOM 751 O O . TYR A 1 101 ? 0.522 -8.530 -25.566 1.00 87.00 101 TYR A O 1
ATOM 759 N N . LEU A 1 102 ? -1.230 -7.184 -25.162 1.00 87.69 102 LEU A N 1
ATOM 760 C CA . LEU A 1 102 ? -1.515 -6.902 -26.576 1.00 87.69 102 LEU A CA 1
ATOM 761 C C . LEU A 1 102 ? -0.337 -6.250 -27.311 1.00 87.69 102 LEU A C 1
ATOM 763 O O . LEU A 1 102 ? -0.127 -6.528 -28.488 1.00 87.69 102 LEU A O 1
ATOM 767 N N . ILE A 1 103 ? 0.448 -5.415 -26.626 1.00 86.50 103 ILE A N 1
ATOM 768 C CA . ILE A 1 103 ? 1.662 -4.800 -27.192 1.00 86.50 103 ILE A CA 1
ATOM 769 C C . ILE A 1 103 ? 2.910 -5.698 -27.088 1.00 86.50 103 ILE A C 1
ATOM 771 O O . ILE A 1 103 ? 4.013 -5.246 -27.389 1.00 86.50 103 ILE A O 1
ATOM 775 N N . GLY A 1 104 ? 2.759 -6.952 -26.646 1.00 83.12 104 GLY A N 1
ATOM 776 C CA . GLY A 1 104 ? 3.835 -7.946 -26.590 1.00 83.12 104 GLY A CA 1
ATOM 777 C C . GLY A 1 104 ? 4.881 -7.712 -25.496 1.00 83.12 104 GLY A C 1
ATOM 778 O O . GLY A 1 104 ? 5.974 -8.267 -25.578 1.00 83.12 104 GLY A O 1
ATOM 779 N N . VAL A 1 105 ? 4.581 -6.891 -24.482 1.00 84.00 105 VAL A N 1
ATOM 780 C CA . VAL A 1 105 ? 5.537 -6.554 -23.408 1.00 84.00 105 VAL A CA 1
ATOM 781 C C . VAL A 1 105 ? 5.614 -7.645 -22.338 1.00 84.00 105 VAL A C 1
ATOM 783 O O . VAL A 1 105 ? 6.673 -7.848 -21.747 1.00 84.00 105 VAL A O 1
ATOM 786 N N . ILE A 1 106 ? 4.509 -8.347 -22.076 1.00 82.88 106 ILE A N 1
ATOM 787 C CA . ILE A 1 106 ? 4.431 -9.416 -21.070 1.00 82.88 106 ILE A CA 1
ATOM 788 C C . ILE A 1 106 ? 3.973 -10.735 -21.703 1.00 82.88 106 ILE A C 1
ATOM 790 O O . ILE A 1 106 ? 3.180 -10.730 -22.643 1.00 82.88 106 ILE A O 1
ATOM 794 N N . SER A 1 107 ? 4.451 -11.872 -21.182 1.00 85.75 107 SER A N 1
ATOM 795 C CA . SER A 1 107 ? 4.002 -13.196 -21.631 1.00 85.75 107 SER A CA 1
ATOM 796 C C . SER A 1 107 ? 2.594 -13.523 -21.122 1.00 85.75 107 SER A C 1
ATOM 798 O O . SER A 1 107 ? 2.075 -12.888 -20.197 1.00 85.75 107 SER A O 1
ATOM 800 N N . VAL A 1 108 ? 1.977 -14.550 -21.714 1.00 85.25 108 VAL A N 1
ATOM 801 C CA . VAL A 1 108 ? 0.639 -15.017 -21.321 1.00 85.25 108 VAL A CA 1
ATOM 802 C C . VAL A 1 108 ? 0.587 -15.462 -19.855 1.00 85.25 108 VAL A C 1
ATOM 804 O O . VAL A 1 108 ? -0.391 -15.170 -19.171 1.00 85.25 108 VAL A O 1
ATOM 807 N N . ASP A 1 109 ? 1.654 -16.079 -19.341 1.00 83.25 109 ASP A N 1
ATOM 808 C CA . ASP A 1 109 ? 1.730 -16.540 -17.949 1.00 83.25 109 ASP A CA 1
ATOM 809 C C . ASP A 1 109 ? 1.703 -15.363 -16.971 1.00 83.25 109 ASP A C 1
ATOM 811 O O . ASP A 1 109 ? 1.001 -15.382 -15.961 1.00 83.25 109 ASP A O 1
ATOM 815 N N . ILE A 1 110 ? 2.427 -14.292 -17.305 1.00 81.44 110 ILE A N 1
ATOM 816 C CA . ILE A 1 110 ? 2.495 -13.065 -16.506 1.00 81.44 110 ILE A CA 1
ATOM 817 C C . ILE A 1 110 ? 1.134 -12.386 -16.487 1.00 81.44 110 ILE A C 1
ATOM 819 O O . ILE A 1 110 ? 0.621 -12.039 -15.422 1.00 81.44 110 ILE A O 1
ATOM 823 N N . MET A 1 111 ? 0.536 -12.227 -17.668 1.00 86.25 111 MET A N 1
ATOM 824 C CA . MET A 1 111 ? -0.806 -11.676 -17.803 1.00 86.25 111 MET A CA 1
ATOM 825 C C . MET A 1 111 ? -1.810 -12.490 -16.975 1.00 86.25 111 MET A C 1
ATOM 827 O O . MET A 1 111 ? -2.607 -11.901 -16.247 1.00 86.25 111 MET A O 1
ATOM 831 N N . ALA A 1 112 ? -1.738 -13.824 -17.027 1.00 86.12 112 ALA A N 1
ATOM 832 C CA . ALA A 1 112 ? -2.618 -14.710 -16.271 1.00 86.12 112 ALA A CA 1
ATOM 833 C C . ALA A 1 112 ? -2.445 -14.556 -14.751 1.00 86.12 112 ALA A C 1
ATOM 835 O O . ALA A 1 112 ? -3.446 -14.464 -14.041 1.00 86.12 112 ALA A O 1
ATOM 836 N N . ILE A 1 113 ? -1.209 -14.459 -14.245 1.00 84.75 113 ILE A N 1
ATOM 837 C CA . ILE A 1 113 ? -0.936 -14.234 -12.813 1.00 84.75 113 ILE A CA 1
ATOM 838 C C . ILE A 1 113 ? -1.526 -12.896 -12.356 1.00 84.75 113 ILE A C 1
ATOM 840 O O . ILE A 1 113 ? -2.261 -12.850 -11.368 1.00 84.75 113 ILE A O 1
ATOM 844 N N . PHE A 1 114 ? -1.248 -11.810 -13.080 1.00 84.38 114 PHE A N 1
ATOM 845 C CA . PHE A 1 114 ? -1.758 -10.486 -12.724 1.00 84.38 114 PHE A CA 1
ATOM 846 C C . PHE A 1 114 ? -3.286 -10.402 -12.827 1.00 84.38 114 PHE A C 1
ATOM 848 O O . PHE A 1 114 ? -3.925 -9.830 -11.943 1.00 84.38 114 PHE A O 1
ATOM 855 N N . ALA A 1 115 ? -3.884 -11.016 -13.851 1.00 86.12 115 ALA A N 1
ATOM 856 C CA . ALA A 1 115 ? -5.334 -11.110 -13.984 1.00 86.12 115 ALA A CA 1
ATOM 857 C C . ALA A 1 115 ? -5.954 -11.910 -12.828 1.00 86.12 115 ALA A C 1
ATOM 859 O O . ALA A 1 115 ? -6.933 -11.463 -12.233 1.00 86.12 115 ALA A O 1
ATOM 860 N N . ALA A 1 116 ? -5.360 -13.047 -12.453 1.00 87.44 116 ALA A N 1
ATOM 861 C CA . ALA A 1 116 ? -5.819 -13.847 -11.322 1.00 87.44 116 ALA A CA 1
ATOM 862 C C . ALA A 1 116 ? -5.749 -13.058 -10.005 1.00 87.44 116 ALA A C 1
ATOM 864 O O . ALA A 1 116 ? -6.724 -13.029 -9.257 1.00 87.44 116 ALA A O 1
ATOM 865 N N . MET A 1 117 ? -4.640 -12.359 -9.742 1.00 86.31 117 MET A N 1
ATOM 866 C CA . MET A 1 117 ? -4.489 -11.515 -8.550 1.00 86.31 117 MET A CA 1
ATOM 867 C C . MET A 1 117 ? -5.497 -10.356 -8.519 1.00 86.31 117 MET A C 1
ATOM 869 O O . MET A 1 117 ? -6.051 -10.054 -7.458 1.00 86.31 117 MET A O 1
ATOM 873 N N . ALA A 1 118 ? -5.780 -9.734 -9.666 1.00 87.06 118 ALA A N 1
ATOM 874 C CA . ALA A 1 118 ? -6.797 -8.692 -9.778 1.00 87.06 118 ALA A CA 1
ATOM 875 C C . ALA A 1 118 ? -8.206 -9.246 -9.496 1.00 87.06 118 ALA A C 1
ATOM 877 O O . ALA A 1 118 ? -8.954 -8.658 -8.715 1.00 87.06 118 ALA A O 1
ATOM 878 N N . VAL A 1 119 ? -8.552 -10.415 -10.050 1.00 88.81 119 VAL A N 1
ATOM 879 C CA . VAL A 1 119 ? -9.833 -11.091 -9.775 1.00 88.81 119 VAL A CA 1
ATOM 880 C C . VAL A 1 119 ? -9.958 -11.441 -8.294 1.00 88.81 119 VAL A C 1
ATOM 882 O O . VAL A 1 119 ? -10.983 -11.135 -7.684 1.00 88.81 119 VAL A O 1
ATOM 885 N N . ILE A 1 120 ? -8.912 -12.009 -7.687 1.00 90.06 120 ILE A N 1
ATOM 886 C CA . ILE A 1 120 ? -8.878 -12.302 -6.246 1.00 90.06 120 ILE A CA 1
ATOM 887 C C . ILE A 1 120 ? -9.094 -11.016 -5.442 1.00 90.06 120 ILE A C 1
ATOM 889 O O . ILE A 1 120 ? -9.905 -10.998 -4.518 1.00 90.06 120 ILE A O 1
ATOM 893 N N . SER A 1 121 ? -8.440 -9.918 -5.820 1.00 89.69 121 SER A N 1
ATOM 894 C CA . SER A 1 121 ? -8.603 -8.621 -5.153 1.00 89.69 121 SER A CA 1
ATOM 895 C C . SER A 1 121 ? -10.057 -8.137 -5.206 1.00 89.69 121 SER A C 1
ATOM 897 O O . SER A 1 121 ? -10.629 -7.843 -4.160 1.00 89.69 121 SER A O 1
ATOM 899 N N . VAL A 1 122 ? -10.709 -8.156 -6.377 1.00 89.31 122 VAL A N 1
ATOM 900 C CA . VAL A 1 122 ? -12.136 -7.782 -6.503 1.00 89.31 122 VAL A CA 1
ATOM 901 C C . VAL A 1 122 ? -13.030 -8.686 -5.662 1.00 89.31 122 VAL A C 1
ATOM 903 O O . VAL A 1 122 ? -13.889 -8.194 -4.931 1.00 89.31 122 VAL A O 1
ATOM 906 N N . VAL A 1 123 ? -12.832 -10.002 -5.744 1.00 91.00 123 VAL A N 1
ATOM 907 C CA . VAL A 1 123 ? -13.638 -10.974 -4.995 1.00 91.00 123 VAL A CA 1
ATOM 908 C C . VAL A 1 123 ? -13.491 -10.742 -3.493 1.00 91.00 123 VAL A C 1
ATOM 910 O O . VAL A 1 123 ? -14.490 -10.723 -2.779 1.00 91.00 123 VAL A O 1
ATOM 913 N N . THR A 1 124 ? -12.272 -10.510 -3.005 1.00 90.94 124 THR A N 1
ATOM 914 C CA . THR A 1 124 ? -12.038 -10.253 -1.578 1.00 90.94 124 THR A CA 1
ATOM 915 C C . THR A 1 124 ? -12.611 -8.919 -1.111 1.00 90.94 124 THR A C 1
ATOM 917 O O . THR A 1 124 ? -13.173 -8.895 -0.022 1.00 90.94 124 THR A O 1
ATOM 920 N N . ILE A 1 125 ? -12.568 -7.861 -1.931 1.00 90.50 125 ILE A N 1
ATOM 921 C CA . ILE A 1 125 ? -13.263 -6.584 -1.672 1.00 90.50 125 ILE A CA 1
ATOM 922 C C . ILE A 1 125 ? -14.770 -6.832 -1.542 1.00 90.50 125 ILE A C 1
ATOM 924 O O . ILE A 1 125 ? -15.379 -6.521 -0.524 1.00 90.50 125 ILE A O 1
ATOM 928 N N . LEU A 1 126 ? -15.387 -7.512 -2.509 1.00 90.44 126 LEU A N 1
ATOM 929 C CA . LEU A 1 126 ? -16.822 -7.805 -2.449 1.00 90.44 126 LEU A CA 1
ATOM 930 C C . LEU A 1 126 ? -17.203 -8.639 -1.215 1.00 90.44 126 LEU A C 1
ATOM 932 O O . LEU A 1 126 ? -18.166 -8.312 -0.518 1.00 90.44 126 LEU A O 1
ATOM 936 N N . ILE A 1 127 ? -16.441 -9.696 -0.918 1.00 90.94 127 ILE A N 1
ATOM 937 C CA . ILE A 1 127 ? -16.672 -10.548 0.255 1.00 90.94 127 ILE A CA 1
ATOM 938 C C . ILE A 1 127 ? -16.499 -9.746 1.549 1.00 90.94 127 ILE A C 1
ATOM 940 O O . ILE A 1 127 ? -17.338 -9.867 2.443 1.00 90.94 127 ILE A O 1
ATOM 944 N N . ALA A 1 128 ? -15.444 -8.936 1.666 1.00 90.69 128 ALA A N 1
ATOM 945 C CA . ALA A 1 128 ? -15.173 -8.139 2.858 1.00 90.69 128 ALA A CA 1
ATOM 946 C C . ALA A 1 128 ? -16.279 -7.105 3.101 1.00 90.69 128 ALA A C 1
ATOM 948 O O . ALA A 1 128 ? -16.819 -7.064 4.208 1.00 90.69 128 ALA A O 1
ATOM 949 N N . GLY A 1 129 ? -16.707 -6.373 2.070 1.00 87.62 129 GLY A N 1
ATOM 950 C CA . GLY A 1 129 ? -17.803 -5.411 2.185 1.00 87.62 129 GLY A CA 1
ATOM 951 C C . GLY A 1 129 ? -19.129 -6.043 2.614 1.00 87.62 129 GLY A C 1
ATOM 952 O O . GLY A 1 129 ? -19.893 -5.426 3.370 1.00 87.62 129 GLY A O 1
ATOM 953 N N . LEU A 1 130 ? -19.399 -7.283 2.171 1.00 88.69 130 LEU A N 1
ATOM 954 C CA . LEU A 1 130 ? -20.615 -8.047 2.517 1.00 88.69 130 LEU A CA 1
ATOM 955 C C . LEU A 1 130 ? -20.542 -8.612 3.926 1.00 88.69 130 LEU A C 1
ATOM 957 O O . LEU A 1 130 ? -21.517 -8.528 4.674 1.00 88.69 130 LEU A O 1
ATOM 961 N N . LYS A 1 131 ? -19.385 -9.151 4.298 1.00 92.06 131 LYS A N 1
ATOM 962 C CA . LYS A 1 131 ? -19.169 -9.795 5.592 1.00 92.06 131 LYS A CA 1
ATOM 963 C C . LYS A 1 131 ? -19.004 -8.788 6.730 1.00 92.06 131 LYS A C 1
ATOM 965 O O . LYS A 1 131 ? -19.448 -9.058 7.843 1.00 92.06 131 LYS A O 1
ATOM 970 N N . PHE A 1 132 ? -18.396 -7.631 6.465 1.00 90.38 132 PHE A N 1
ATOM 971 C CA . PHE A 1 132 ? -18.011 -6.641 7.473 1.00 90.38 132 PHE A CA 1
ATOM 972 C C . PHE A 1 132 ? -18.637 -5.258 7.202 1.00 90.38 132 PHE A C 1
ATOM 974 O O . PHE A 1 132 ? -17.930 -4.261 7.048 1.00 90.38 132 PHE A O 1
ATOM 981 N N . PRO A 1 133 ? -19.979 -5.136 7.212 1.00 87.00 133 PRO A N 1
ATOM 982 C CA . PRO A 1 133 ? -20.676 -3.912 6.813 1.00 87.00 133 PRO A CA 1
ATOM 983 C C . PRO A 1 133 ? -20.356 -2.688 7.689 1.00 87.00 133 PRO A C 1
ATOM 985 O O . PRO A 1 133 ? -20.410 -1.560 7.204 1.00 87.00 133 PRO A O 1
ATOM 988 N N . ARG A 1 134 ? -19.998 -2.887 8.967 1.00 88.06 134 ARG A N 1
ATOM 989 C CA . ARG A 1 134 ? -19.569 -1.807 9.881 1.00 88.06 134 ARG A CA 1
ATOM 990 C C . ARG A 1 134 ? -18.159 -1.287 9.592 1.00 88.06 134 ARG A C 1
ATOM 992 O O . ARG A 1 134 ? -17.795 -0.232 10.098 1.00 88.06 134 ARG A O 1
ATOM 999 N N . TRP A 1 135 ? -17.373 -2.011 8.800 1.00 90.69 135 TRP A N 1
ATOM 1000 C CA . TRP A 1 135 ? -15.968 -1.712 8.526 1.00 90.69 135 TRP A CA 1
ATOM 1001 C C . TRP A 1 135 ? -15.735 -1.172 7.114 1.00 90.69 135 TRP A C 1
ATOM 1003 O O . TRP A 1 135 ? -14.590 -1.041 6.696 1.00 90.69 135 TRP A O 1
ATOM 1013 N N . ARG A 1 136 ? -16.791 -0.774 6.395 1.00 89.38 136 ARG A N 1
ATOM 1014 C CA . ARG A 1 136 ? -16.668 -0.220 5.034 1.00 89.38 136 ARG A CA 1
ATOM 1015 C C . ARG A 1 136 ? -15.773 1.013 4.955 1.00 89.38 136 ARG A C 1
ATOM 1017 O O . ARG A 1 136 ? -15.043 1.164 3.985 1.00 89.38 136 ARG A O 1
ATOM 1024 N N . GLY A 1 137 ? -15.788 1.873 5.976 1.00 90.81 137 GLY A N 1
ATOM 1025 C CA . GLY A 1 137 ? -14.860 3.007 6.059 1.00 90.81 137 GLY A CA 1
ATOM 1026 C C . GLY A 1 137 ? -13.397 2.561 6.040 1.00 90.81 137 GLY A C 1
ATOM 1027 O O . GLY A 1 137 ? -12.579 3.106 5.303 1.00 90.81 137 GLY A O 1
ATOM 1028 N N . PHE A 1 138 ? -13.083 1.513 6.807 1.00 93.31 138 PHE A N 1
ATOM 1029 C CA . PHE A 1 138 ? -11.751 0.911 6.855 1.00 93.31 138 PHE A CA 1
ATOM 1030 C C . PHE A 1 138 ? -11.382 0.250 5.529 1.00 93.31 138 PHE A C 1
ATOM 1032 O O . PHE A 1 138 ? -10.282 0.457 5.029 1.00 93.31 138 PHE A O 1
ATOM 1039 N N . GLU A 1 139 ? -12.307 -0.498 4.937 1.00 92.19 139 GLU A N 1
ATOM 1040 C CA . GLU A 1 139 ? -12.101 -1.167 3.656 1.00 92.19 139 GLU A CA 1
ATOM 1041 C C . GLU A 1 139 ? -11.811 -0.172 2.524 1.00 92.19 139 GLU A C 1
ATOM 1043 O O . GLU A 1 139 ? -10.801 -0.301 1.834 1.00 92.19 139 GLU A O 1
ATOM 1048 N N . VAL A 1 140 ? -12.638 0.869 2.376 1.00 91.69 140 VAL A N 1
ATOM 1049 C CA . VAL A 1 140 ? -12.410 1.938 1.391 1.00 91.69 140 VAL A CA 1
ATOM 1050 C C . VAL A 1 140 ? -11.097 2.664 1.683 1.00 91.69 140 VAL A C 1
ATOM 1052 O O . VAL A 1 140 ? -10.353 2.977 0.755 1.00 91.69 140 VAL A O 1
ATOM 1055 N N . GLY A 1 141 ? -10.777 2.882 2.961 1.00 93.38 141 GLY A N 1
ATOM 1056 C CA . GLY 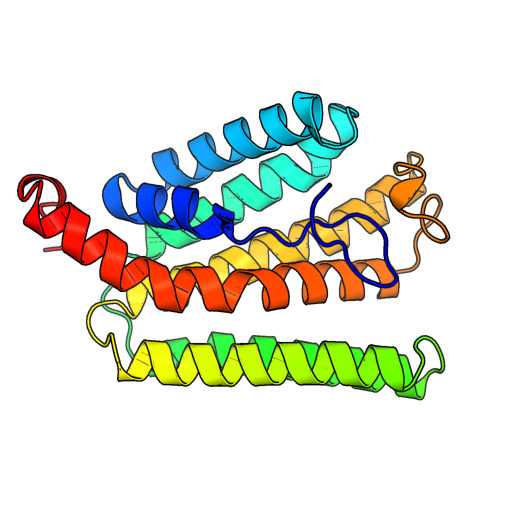A 1 141 ? -9.479 3.395 3.390 1.00 93.38 141 GLY A CA 1
ATOM 1057 C C . GLY A 1 141 ? -8.314 2.531 2.914 1.00 93.38 141 GLY A C 1
ATOM 1058 O O . GLY A 1 141 ? -7.360 3.068 2.359 1.00 93.38 141 GLY A O 1
ATOM 1059 N N . CYS A 1 142 ? -8.402 1.207 3.067 1.00 93.75 142 CYS A N 1
ATOM 1060 C CA . CYS A 1 142 ? -7.390 0.258 2.595 1.00 93.75 142 CYS A CA 1
ATOM 1061 C C . CYS A 1 142 ? -7.237 0.302 1.078 1.00 93.75 142 CYS A C 1
ATOM 1063 O O . CYS A 1 142 ? -6.121 0.415 0.584 1.00 93.75 142 CYS A O 1
ATOM 1065 N N . VAL A 1 143 ? -8.350 0.268 0.346 1.00 92.38 143 VAL A N 1
ATOM 1066 C CA . VAL A 1 143 ? -8.354 0.331 -1.119 1.00 92.38 143 VAL A CA 1
ATOM 1067 C C . VAL A 1 143 ? -7.723 1.631 -1.618 1.00 92.38 143 VAL A C 1
ATOM 1069 O O . VAL A 1 143 ? -6.802 1.594 -2.430 1.00 92.38 143 VAL A O 1
ATOM 1072 N N . LEU A 1 144 ? -8.191 2.786 -1.140 1.00 92.25 144 LEU A N 1
ATOM 1073 C CA . LEU A 1 144 ? -7.696 4.084 -1.607 1.00 92.25 144 LEU A CA 1
ATOM 1074 C C . LEU A 1 144 ? -6.269 4.354 -1.131 1.00 92.25 144 LEU A C 1
ATOM 1076 O O . LEU A 1 144 ? -5.451 4.842 -1.907 1.00 92.25 144 LEU A O 1
ATOM 1080 N N . GLY A 1 145 ? -5.958 4.008 0.117 1.00 93.94 145 GLY A N 1
ATOM 1081 C CA . GLY A 1 145 ? -4.618 4.140 0.675 1.00 93.94 145 GLY A CA 1
ATOM 1082 C C . GLY A 1 145 ? -3.600 3.310 -0.102 1.00 93.94 145 GLY A C 1
ATOM 1083 O O . GLY A 1 145 ? -2.587 3.851 -0.547 1.00 93.94 145 GLY A O 1
ATOM 1084 N N . LEU A 1 146 ? -3.896 2.030 -0.351 1.00 92.56 146 LEU A N 1
ATOM 1085 C CA . LEU A 1 146 ? -3.032 1.177 -1.167 1.00 92.56 146 LEU A CA 1
ATOM 1086 C C . LEU A 1 146 ? -2.933 1.666 -2.606 1.00 92.56 146 LEU A C 1
ATOM 1088 O O . LEU A 1 146 ? -1.838 1.668 -3.155 1.00 92.56 146 LEU A O 1
ATOM 1092 N N . ALA A 1 147 ? -4.031 2.112 -3.220 1.00 91.69 147 ALA A N 1
ATOM 1093 C CA . ALA A 1 147 ? -3.990 2.639 -4.582 1.00 91.69 147 ALA A CA 1
ATOM 1094 C C . ALA A 1 147 ? -3.056 3.857 -4.688 1.00 91.69 147 ALA A C 1
ATOM 1096 O O . ALA A 1 147 ? -2.217 3.913 -5.587 1.00 91.69 147 ALA A O 1
ATOM 1097 N N . VAL A 1 148 ? -3.149 4.799 -3.744 1.00 93.81 148 VAL A N 1
ATOM 1098 C CA . VAL A 1 148 ? -2.281 5.987 -3.699 1.00 93.81 148 VAL A CA 1
ATOM 1099 C C . VAL A 1 148 ? -0.825 5.604 -3.426 1.00 93.81 148 VAL A C 1
ATOM 1101 O O . VAL A 1 148 ? 0.067 6.063 -4.141 1.00 93.81 148 VAL A O 1
ATOM 1104 N N . GLY A 1 149 ? -0.569 4.744 -2.436 1.00 94.62 149 GLY A N 1
ATOM 1105 C CA . GLY A 1 149 ? 0.785 4.286 -2.110 1.00 94.62 149 GLY A CA 1
ATOM 1106 C C . GLY A 1 149 ? 1.436 3.507 -3.259 1.00 94.62 149 GLY A C 1
ATOM 1107 O O . GLY A 1 149 ? 2.577 3.778 -3.633 1.00 94.62 149 GLY A O 1
ATOM 1108 N N . ALA A 1 150 ? 0.696 2.593 -3.886 1.00 92.25 150 ALA A N 1
ATOM 1109 C CA . ALA A 1 150 ? 1.167 1.809 -5.022 1.00 92.25 150 ALA A CA 1
ATOM 1110 C C . ALA A 1 150 ? 1.437 2.682 -6.255 1.00 92.25 150 ALA A C 1
ATOM 1112 O O . ALA A 1 150 ? 2.450 2.490 -6.931 1.00 92.25 150 ALA A O 1
ATOM 1113 N N . ALA A 1 151 ? 0.570 3.662 -6.534 1.00 92.81 151 ALA A N 1
ATOM 1114 C CA . ALA A 1 151 ? 0.788 4.622 -7.612 1.00 92.81 151 ALA A CA 1
ATOM 1115 C C . ALA A 1 151 ? 2.046 5.464 -7.358 1.00 92.81 151 ALA A C 1
ATOM 1117 O O . ALA A 1 151 ? 2.849 5.657 -8.274 1.00 92.81 151 ALA A O 1
ATOM 1118 N N . TRP A 1 152 ? 2.263 5.902 -6.110 1.00 95.81 152 TRP A N 1
ATOM 1119 C CA . TRP A 1 152 ? 3.485 6.607 -5.726 1.00 95.81 152 TRP A CA 1
ATOM 1120 C C . TRP A 1 152 ? 4.729 5.762 -5.999 1.00 95.81 152 TRP A C 1
ATOM 1122 O O . TRP A 1 152 ? 5.653 6.245 -6.652 1.00 95.81 152 TRP A O 1
ATOM 1132 N N . ILE A 1 153 ? 4.746 4.495 -5.570 1.00 92.75 153 ILE A N 1
ATOM 1133 C CA . ILE A 1 153 ? 5.857 3.565 -5.840 1.00 92.75 153 ILE A CA 1
ATOM 1134 C C . ILE A 1 153 ? 6.086 3.424 -7.348 1.00 92.75 153 ILE A C 1
ATOM 1136 O O . ILE A 1 153 ? 7.206 3.621 -7.816 1.00 92.75 153 ILE A O 1
ATOM 1140 N N . GLY A 1 154 ? 5.035 3.138 -8.121 1.00 91.75 154 GLY A N 1
ATOM 1141 C CA . GLY A 1 154 ? 5.145 2.950 -9.568 1.00 91.75 154 GLY A CA 1
ATOM 1142 C C . GLY A 1 154 ? 5.754 4.160 -10.283 1.00 91.75 154 GLY A C 1
ATOM 1143 O O . GLY A 1 154 ? 6.676 4.007 -11.086 1.00 91.75 154 GLY A O 1
ATOM 1144 N N . VAL A 1 155 ? 5.294 5.370 -9.953 1.00 94.00 155 VAL A N 1
ATOM 1145 C CA . VAL A 1 155 ? 5.797 6.621 -10.546 1.00 94.00 155 VAL A CA 1
ATOM 1146 C C . VAL A 1 155 ? 7.221 6.925 -10.085 1.00 94.00 155 VAL A C 1
ATOM 1148 O O . VAL A 1 155 ? 8.099 7.207 -10.905 1.00 94.00 155 VAL A O 1
ATOM 1151 N N . THR A 1 156 ? 7.474 6.866 -8.778 1.00 94.69 156 THR A N 1
ATOM 1152 C CA . THR A 1 156 ? 8.766 7.278 -8.219 1.00 94.69 156 THR A CA 1
ATOM 1153 C C . THR A 1 156 ? 9.889 6.317 -8.560 1.00 94.69 156 THR A C 1
ATOM 1155 O O . THR A 1 156 ? 10.985 6.792 -8.833 1.00 94.69 156 THR A O 1
ATOM 1158 N N . LEU A 1 157 ? 9.651 5.007 -8.646 1.00 92.88 157 LEU A N 1
ATOM 1159 C CA . LEU A 1 157 ? 10.680 4.063 -9.091 1.00 92.88 157 LEU A CA 1
ATOM 1160 C C . LEU A 1 157 ? 11.081 4.304 -10.553 1.00 92.88 157 LEU A C 1
ATOM 1162 O O . LEU A 1 157 ? 12.272 4.277 -10.874 1.00 92.88 157 LEU A O 1
ATOM 1166 N N . VAL A 1 158 ? 10.118 4.621 -11.428 1.00 93.25 158 VAL A N 1
ATOM 1167 C CA . VAL A 1 158 ? 10.417 4.997 -12.819 1.00 93.25 158 VAL A CA 1
ATOM 1168 C C . VAL A 1 158 ? 11.266 6.265 -12.850 1.00 93.25 158 VAL A C 1
ATOM 1170 O O . VAL A 1 158 ? 12.327 6.251 -13.471 1.00 93.25 158 VAL A O 1
ATOM 1173 N N . ILE A 1 159 ? 10.865 7.328 -12.144 1.00 94.94 159 ILE A N 1
ATOM 1174 C CA . ILE A 1 159 ? 11.628 8.589 -12.077 1.00 94.94 159 ILE A CA 1
ATOM 1175 C C . ILE A 1 159 ? 13.025 8.354 -11.492 1.00 94.94 159 ILE A C 1
ATOM 1177 O O . ILE A 1 159 ? 14.024 8.785 -12.068 1.00 94.94 159 ILE A O 1
ATOM 1181 N N . TYR A 1 160 ? 13.109 7.628 -10.378 1.00 93.81 160 TYR A N 1
ATOM 1182 C CA . TYR A 1 160 ? 14.361 7.352 -9.687 1.00 93.81 160 TYR A CA 1
ATOM 1183 C C . TYR A 1 160 ? 15.335 6.606 -10.595 1.00 93.81 160 TYR A C 1
ATOM 1185 O O . TYR A 1 160 ? 16.479 7.029 -10.701 1.00 93.81 160 TYR A O 1
ATOM 1193 N N . SER A 1 161 ? 14.876 5.582 -11.327 1.00 93.31 161 SER A N 1
ATOM 1194 C CA . SER A 1 161 ? 15.715 4.789 -12.245 1.00 93.31 161 SER A CA 1
ATOM 1195 C C . SER A 1 161 ? 16.356 5.602 -13.385 1.00 93.31 161 SER A C 1
ATOM 1197 O O . SER A 1 161 ? 17.344 5.166 -13.986 1.00 93.31 161 SER A O 1
ATOM 1199 N N . ARG A 1 162 ? 15.796 6.777 -13.712 1.00 92.62 162 ARG A N 1
ATOM 1200 C CA . ARG A 1 162 ? 16.325 7.698 -14.735 1.00 92.62 162 ARG A CA 1
ATOM 1201 C C . ARG A 1 162 ? 17.482 8.528 -14.193 1.00 92.62 162 ARG A C 1
ATOM 1203 O O . ARG A 1 162 ? 18.429 8.811 -14.920 1.00 92.62 162 ARG A O 1
ATOM 1210 N N . ILE A 1 163 ? 17.405 8.901 -12.918 1.00 92.94 163 ILE A N 1
ATOM 1211 C CA . ILE A 1 163 ? 18.389 9.759 -12.252 1.00 92.94 163 ILE A CA 1
ATOM 1212 C C . ILE A 1 163 ? 19.482 8.881 -11.635 1.00 92.94 163 ILE A C 1
ATOM 1214 O O . ILE A 1 163 ? 20.649 8.983 -12.007 1.00 92.94 163 ILE A O 1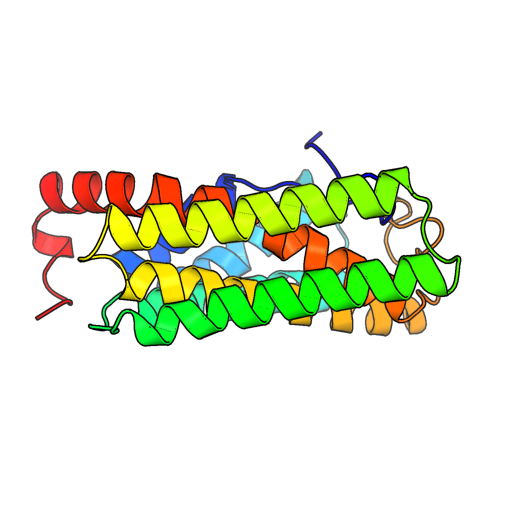
ATOM 1218 N N . PHE A 1 164 ? 19.090 7.898 -10.831 1.00 92.75 164 PHE A N 1
ATOM 1219 C CA . PHE A 1 164 ? 19.948 6.951 -10.121 1.00 92.75 164 PHE A CA 1
ATOM 1220 C C . PHE A 1 164 ? 19.728 5.508 -10.592 1.00 92.75 164 PHE A C 1
ATOM 1222 O O . PHE A 1 164 ? 18.800 5.210 -11.341 1.00 92.75 164 PHE A O 1
ATOM 1229 N N . MET A 1 165 ? 20.619 4.604 -10.196 1.00 89.25 165 MET A N 1
ATOM 1230 C CA . MET A 1 165 ? 20.447 3.174 -10.442 1.00 89.25 165 MET A CA 1
ATOM 1231 C C . MET A 1 165 ? 19.602 2.575 -9.312 1.00 89.25 165 MET A C 1
ATOM 1233 O O . MET A 1 165 ? 19.864 2.831 -8.136 1.00 89.25 165 MET A O 1
ATOM 1237 N N . LEU A 1 166 ? 18.574 1.808 -9.665 1.00 88.81 166 LEU A N 1
ATOM 1238 C CA . LEU A 1 166 ? 17.840 0.985 -8.709 1.00 88.81 166 LEU A CA 1
ATOM 1239 C C . LEU A 1 166 ? 18.709 -0.211 -8.279 1.00 88.81 166 LEU A C 1
ATOM 1241 O O . LEU A 1 166 ? 19.637 -0.588 -8.996 1.00 88.81 166 LEU A O 1
ATOM 1245 N N . PRO A 1 167 ? 18.421 -0.836 -7.126 1.00 86.25 167 PRO A N 1
ATOM 1246 C CA . PRO A 1 167 ? 19.109 -2.052 -6.708 1.00 86.25 167 PRO A CA 1
ATOM 1247 C C . PRO A 1 167 ? 19.098 -3.120 -7.811 1.00 86.25 167 PRO A C 1
ATOM 1249 O O . PRO A 1 167 ? 18.106 -3.254 -8.523 1.00 86.25 167 PRO A O 1
ATOM 1252 N N . LEU A 1 168 ? 20.156 -3.935 -7.908 1.00 81.75 168 LEU A N 1
ATOM 1253 C CA . LEU A 1 168 ? 20.281 -5.007 -8.918 1.00 81.75 168 LEU A CA 1
ATOM 1254 C C . LEU A 1 168 ? 19.122 -6.010 -8.889 1.00 81.75 168 LEU A C 1
ATOM 1256 O O . LEU A 1 168 ? 18.831 -6.687 -9.867 1.00 81.75 168 LEU A O 1
ATOM 1260 N N . THR A 1 169 ? 18.405 -6.067 -7.772 1.00 76.31 169 THR A N 1
ATOM 1261 C CA . THR A 1 169 ? 17.164 -6.819 -7.651 1.00 76.31 169 THR A CA 1
ATOM 1262 C C . THR A 1 169 ? 16.052 -6.344 -8.584 1.00 76.31 169 THR A C 1
ATOM 1264 O O . THR A 1 169 ? 15.044 -7.028 -8.650 1.00 76.31 169 THR A O 1
ATOM 1267 N N . PHE A 1 170 ? 16.184 -5.184 -9.234 1.00 77.81 170 PHE A N 1
ATOM 1268 C CA . PHE A 1 170 ? 15.245 -4.626 -10.211 1.00 77.81 170 PHE A CA 1
ATOM 1269 C C . PHE A 1 170 ? 15.659 -4.873 -11.669 1.00 77.81 170 PHE A C 1
ATOM 1271 O O . PHE A 1 170 ? 14.970 -4.383 -12.558 1.00 77.81 170 PHE A O 1
ATOM 1278 N N . GLU A 1 171 ? 16.741 -5.612 -11.943 1.00 76.94 171 GLU A N 1
ATOM 1279 C CA . GLU A 1 171 ? 17.114 -6.004 -13.314 1.00 76.94 171 GLU A CA 1
ATOM 1280 C C . GLU A 1 171 ? 15.970 -6.774 -14.017 1.00 76.94 171 GLU A C 1
ATOM 1282 O O . GLU A 1 171 ? 15.311 -7.593 -13.372 1.00 76.94 171 GLU A O 1
ATOM 1287 N N . PRO A 1 172 ? 15.697 -6.524 -15.318 1.00 79.25 172 PRO A N 1
ATOM 1288 C CA . PRO A 1 172 ? 16.447 -5.671 -16.255 1.00 79.25 172 PRO A CA 1
ATOM 1289 C C . PRO A 1 172 ? 16.130 -4.162 -16.156 1.00 79.25 172 PRO A C 1
ATOM 1291 O O . PRO A 1 172 ? 16.608 -3.355 -16.950 1.00 79.25 172 PRO A O 1
ATOM 1294 N N . PHE A 1 173 ? 15.282 -3.752 -15.214 1.00 84.69 173 PHE A N 1
ATOM 1295 C CA . PHE A 1 173 ? 14.782 -2.380 -15.067 1.00 84.69 173 PHE A CA 1
ATOM 1296 C C . PHE A 1 173 ? 15.591 -1.536 -14.075 1.00 84.69 173 PHE A C 1
ATOM 1298 O O . PHE A 1 173 ? 15.133 -0.471 -13.652 1.00 84.69 173 PHE A O 1
ATOM 1305 N N . ALA A 1 174 ? 16.797 -1.978 -13.704 1.00 84.38 174 ALA A N 1
ATOM 1306 C CA . ALA A 1 174 ? 17.617 -1.289 -12.712 1.00 84.38 174 ALA A CA 1
ATOM 1307 C C . ALA A 1 174 ? 18.032 0.125 -13.167 1.00 84.38 174 ALA A C 1
ATOM 1309 O O . ALA A 1 174 ? 18.259 1.016 -12.345 1.00 84.38 174 ALA A O 1
ATOM 1310 N N . ARG A 1 175 ? 18.086 0.363 -14.483 1.00 88.00 175 ARG A N 1
ATOM 1311 C CA . ARG A 1 175 ? 18.376 1.668 -15.081 1.00 88.00 175 ARG A CA 1
ATOM 1312 C C . ARG A 1 175 ? 17.333 2.020 -16.136 1.00 88.00 175 ARG A C 1
ATOM 1314 O O . ARG A 1 175 ? 16.990 1.195 -16.974 1.00 88.00 175 ARG A O 1
ATOM 1321 N N . SER A 1 176 ? 16.877 3.272 -16.129 1.00 88.06 176 SER A N 1
ATOM 1322 C CA . SER A 1 176 ? 15.961 3.820 -17.138 1.00 88.06 176 SER A CA 1
ATOM 1323 C C . SER A 1 176 ? 14.703 2.976 -17.355 1.00 88.06 176 SER A C 1
ATOM 1325 O O . SER A 1 176 ? 14.296 2.740 -18.495 1.00 88.06 176 SER A O 1
ATOM 1327 N N . ALA A 1 177 ? 14.068 2.559 -16.258 1.00 88.50 177 ALA A N 1
ATOM 1328 C CA . ALA A 1 177 ? 12.883 1.721 -16.291 1.00 88.50 177 ALA A CA 1
ATOM 1329 C C . ALA A 1 177 ? 11.803 2.339 -17.204 1.00 88.50 177 ALA A C 1
ATOM 1331 O O . ALA A 1 177 ? 11.524 3.548 -17.130 1.00 88.50 177 ALA A O 1
ATOM 1332 N N . PRO A 1 178 ? 11.207 1.550 -18.108 1.00 89.25 178 PRO A N 1
ATOM 1333 C CA . PRO A 1 178 ? 10.126 2.012 -18.961 1.00 89.25 178 PRO A CA 1
ATOM 1334 C C . PRO A 1 178 ? 8.854 2.238 -18.138 1.00 89.25 178 PRO A C 1
ATOM 1336 O O . PRO A 1 178 ? 8.679 1.670 -17.063 1.00 89.25 178 PRO A O 1
ATOM 1339 N N . PHE A 1 179 ? 7.933 3.050 -18.659 1.00 86.88 179 PHE A N 1
ATOM 1340 C CA . PHE A 1 179 ? 6.707 3.415 -17.940 1.00 86.88 179 PHE A CA 1
ATOM 1341 C C . PHE A 1 179 ? 5.872 2.195 -17.514 1.00 86.88 179 PHE A C 1
ATOM 1343 O O . PHE A 1 179 ? 5.328 2.166 -16.412 1.00 86.88 179 PHE A O 1
ATOM 1350 N N . TYR A 1 180 ? 5.831 1.149 -18.344 1.00 83.69 180 TYR A N 1
ATOM 1351 C CA . TYR A 1 180 ? 5.103 -0.074 -18.015 1.00 83.69 180 TYR A CA 1
ATOM 1352 C C . TYR A 1 180 ? 5.678 -0.818 -16.799 1.00 83.69 180 TYR A C 1
ATOM 1354 O O . TYR A 1 180 ? 4.918 -1.481 -16.103 1.00 83.69 180 TYR A O 1
ATOM 1362 N N . ALA A 1 181 ? 6.978 -0.694 -16.496 1.00 86.00 181 ALA A N 1
ATOM 1363 C CA . ALA A 1 181 ? 7.557 -1.297 -15.293 1.00 86.00 181 ALA A CA 1
ATOM 1364 C C . ALA A 1 181 ? 6.959 -0.660 -14.028 1.00 86.00 181 ALA A C 1
ATOM 1366 O O . ALA A 1 181 ? 6.589 -1.368 -13.095 1.00 86.00 181 ALA A O 1
ATOM 1367 N N . GLY A 1 182 ? 6.741 0.661 -14.058 1.00 88.00 182 GLY A N 1
ATOM 1368 C CA . GLY A 1 182 ? 6.009 1.393 -13.022 1.00 88.00 182 GLY A CA 1
ATOM 1369 C C . GLY A 1 182 ? 4.585 0.888 -12.818 1.00 88.00 182 GLY A C 1
ATOM 1370 O O . GLY A 1 182 ? 4.155 0.685 -11.683 1.00 88.00 182 GLY A O 1
ATOM 1371 N N . VAL A 1 183 ? 3.871 0.624 -13.915 1.00 85.50 183 VAL A N 1
ATOM 1372 C CA . VAL A 1 183 ? 2.522 0.040 -13.865 1.00 85.50 183 VAL A CA 1
ATOM 1373 C C . VAL A 1 183 ? 2.558 -1.348 -13.231 1.00 85.50 183 VAL A C 1
ATOM 1375 O O . VAL A 1 183 ? 1.765 -1.620 -12.336 1.00 85.50 183 VAL A O 1
ATOM 1378 N N . LEU A 1 184 ? 3.495 -2.210 -13.628 1.00 85.69 184 LEU A N 1
ATOM 1379 C CA . LEU A 1 184 ? 3.603 -3.553 -13.058 1.00 85.69 184 LEU A CA 1
ATOM 1380 C C . LEU A 1 184 ? 3.942 -3.522 -11.557 1.00 85.69 184 LEU A C 1
ATOM 1382 O O . LEU A 1 184 ? 3.357 -4.295 -10.800 1.00 85.69 184 LEU A O 1
ATOM 1386 N N . TRP A 1 185 ? 4.816 -2.610 -11.109 1.00 88.75 185 TRP A N 1
ATOM 1387 C CA . TRP A 1 185 ? 5.086 -2.400 -9.679 1.00 88.75 185 TRP A CA 1
ATOM 1388 C C . TRP A 1 185 ? 3.838 -1.965 -8.922 1.00 88.75 185 TRP A C 1
ATOM 1390 O O . TRP A 1 185 ? 3.512 -2.563 -7.903 1.00 88.75 185 TRP A O 1
ATOM 1400 N N . MET A 1 186 ? 3.111 -0.977 -9.445 1.00 88.31 186 MET A N 1
ATOM 1401 C CA . MET A 1 186 ? 1.864 -0.503 -8.844 1.00 88.31 186 MET A CA 1
ATOM 1402 C C . MET A 1 186 ? 0.838 -1.637 -8.715 1.00 88.31 186 MET A C 1
ATOM 1404 O O . MET A 1 186 ? 0.275 -1.851 -7.641 1.00 88.31 186 MET A O 1
ATOM 1408 N N . VAL A 1 187 ? 0.607 -2.383 -9.798 1.00 86.31 187 VAL A N 1
ATOM 1409 C CA . VAL A 1 187 ? -0.353 -3.493 -9.812 1.00 86.31 187 VAL A CA 1
ATOM 1410 C C . VAL A 1 187 ? 0.046 -4.567 -8.805 1.00 86.31 187 VAL A C 1
ATOM 1412 O O . VAL A 1 187 ? -0.804 -5.049 -8.053 1.00 86.31 187 VAL A O 1
ATOM 1415 N N . TRP A 1 188 ? 1.328 -4.933 -8.783 1.00 86.06 188 TRP A N 1
ATOM 1416 C CA . TRP A 1 188 ? 1.853 -5.934 -7.865 1.00 86.06 188 TRP A CA 1
ATOM 1417 C C . TRP A 1 188 ? 1.657 -5.517 -6.405 1.00 86.06 188 TRP A C 1
ATOM 1419 O O . TRP A 1 188 ? 1.086 -6.292 -5.636 1.00 86.06 188 TRP A O 1
ATOM 1429 N N . THR A 1 189 ? 2.066 -4.297 -6.034 1.00 88.12 189 THR A N 1
ATOM 1430 C CA . THR A 1 189 ? 1.893 -3.775 -4.668 1.00 88.12 189 THR A CA 1
ATOM 1431 C C . THR A 1 189 ? 0.430 -3.852 -4.253 1.00 88.12 189 THR A C 1
ATOM 1433 O O . THR A 1 189 ? 0.104 -4.483 -3.255 1.00 88.12 189 THR A O 1
ATOM 1436 N N . PHE A 1 190 ? -0.474 -3.306 -5.070 1.00 89.75 190 PHE A N 1
ATOM 1437 C CA . PHE A 1 190 ? -1.895 -3.269 -4.737 1.00 89.75 190 PHE A CA 1
ATOM 1438 C C . PHE A 1 190 ? -2.497 -4.672 -4.564 1.00 89.75 190 PHE A C 1
ATOM 1440 O O . PHE A 1 190 ? -3.069 -4.981 -3.517 1.00 89.75 190 PHE A O 1
ATOM 1447 N N . CYS A 1 191 ? -2.362 -5.536 -5.578 1.00 87.00 191 CYS A N 1
ATOM 1448 C CA . CYS A 1 191 ? -3.067 -6.820 -5.598 1.00 87.00 191 CYS A CA 1
ATOM 1449 C C . CYS A 1 191 ? -2.505 -7.821 -4.582 1.00 87.00 191 CYS A C 1
ATOM 1451 O O . CYS A 1 191 ? -3.211 -8.729 -4.146 1.00 87.00 191 CYS A O 1
ATOM 1453 N N . SER A 1 192 ? -1.226 -7.687 -4.228 1.00 86.88 192 SER A N 1
ATOM 1454 C CA . SER A 1 192 ? -0.586 -8.580 -3.265 1.00 86.88 192 SER A CA 1
ATOM 1455 C C . SER A 1 192 ? -0.925 -8.245 -1.809 1.00 86.88 192 SER A C 1
ATOM 1457 O O . SER A 1 192 ? -0.842 -9.123 -0.952 1.00 86.88 192 SER A O 1
ATOM 1459 N N . GLU A 1 193 ? -1.345 -7.010 -1.533 1.00 90.19 193 GLU A N 1
ATOM 1460 C CA . GLU A 1 193 ? -1.546 -6.493 -0.177 1.00 90.19 193 GLU A CA 1
ATOM 1461 C C . GLU A 1 193 ? -3.026 -6.392 0.213 1.00 90.19 193 GLU A C 1
ATOM 1463 O O . GLU A 1 193 ? -3.390 -6.719 1.350 1.00 90.19 193 GLU A O 1
ATOM 1468 N N . ILE A 1 194 ? -3.900 -5.999 -0.724 1.00 91.25 194 ILE A N 1
ATOM 1469 C CA . ILE A 1 194 ? -5.305 -5.703 -0.415 1.00 91.25 194 ILE A CA 1
ATOM 1470 C C . ILE A 1 194 ? -6.073 -6.867 0.239 1.00 91.25 194 ILE A C 1
ATOM 1472 O O . ILE A 1 194 ? -6.766 -6.590 1.225 1.00 91.25 194 ILE A O 1
ATOM 1476 N N . PRO A 1 195 ? -5.933 -8.153 -0.170 1.00 90.75 195 PRO A N 1
ATOM 1477 C CA . PRO A 1 195 ? -6.706 -9.245 0.431 1.00 90.75 195 PRO A CA 1
ATOM 1478 C C . PRO A 1 195 ? -6.440 -9.395 1.931 1.00 90.75 195 PRO A C 1
ATOM 1480 O O . PRO A 1 195 ? -7.347 -9.671 2.714 1.00 90.75 195 PRO A O 1
ATOM 1483 N N . PHE A 1 196 ? -5.192 -9.177 2.342 1.00 91.06 196 PHE A N 1
ATOM 1484 C CA . PHE A 1 196 ? -4.753 -9.318 3.725 1.00 91.06 196 PHE A CA 1
ATOM 1485 C C . PHE A 1 196 ? -5.353 -8.224 4.601 1.00 91.06 196 PHE A C 1
ATOM 1487 O O . PHE A 1 196 ? -5.940 -8.518 5.644 1.00 91.06 196 PHE A O 1
ATOM 1494 N N . MET A 1 197 ? -5.270 -6.972 4.148 1.00 92.69 197 MET A N 1
ATOM 1495 C CA . MET A 1 197 ? -5.767 -5.821 4.901 1.00 92.69 197 MET A CA 1
ATOM 1496 C C . MET A 1 197 ? -7.263 -5.924 5.188 1.00 92.69 197 MET A C 1
ATOM 1498 O O . MET A 1 197 ? -7.678 -5.753 6.333 1.00 92.69 197 MET A O 1
ATOM 1502 N N . ILE A 1 198 ? -8.070 -6.253 4.181 1.00 92.50 198 ILE A N 1
ATOM 1503 C CA . ILE A 1 198 ? -9.533 -6.201 4.304 1.00 92.50 198 ILE A CA 1
ATOM 1504 C C . ILE A 1 198 ? -10.143 -7.458 4.934 1.00 92.50 198 ILE A C 1
ATOM 1506 O O . ILE A 1 198 ? -11.199 -7.367 5.556 1.00 92.50 198 ILE A O 1
ATOM 1510 N N . LEU A 1 199 ? -9.497 -8.625 4.807 1.00 92.81 199 LEU A N 1
ATOM 1511 C CA . LEU A 1 199 ? -10.007 -9.866 5.400 1.00 92.81 199 LEU A CA 1
ATOM 1512 C C . LEU A 1 199 ? -9.574 -10.033 6.858 1.00 92.81 199 LEU A C 1
ATOM 1514 O O . LEU A 1 199 ? -10.362 -10.526 7.666 1.00 92.81 199 LEU A O 1
ATOM 1518 N N . LEU A 1 200 ? -8.342 -9.635 7.196 1.00 94.06 200 LEU A N 1
ATOM 1519 C CA . LEU A 1 200 ? -7.791 -9.794 8.547 1.00 94.06 200 LEU A C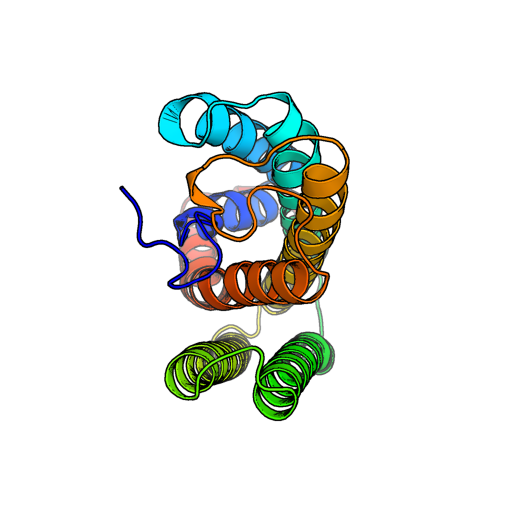A 1
ATOM 1520 C C . LEU A 1 200 ? -7.923 -8.530 9.401 1.00 94.06 200 LEU A C 1
ATOM 1522 O O . LEU A 1 200 ? -8.018 -8.640 10.622 1.00 94.06 200 LEU A O 1
ATOM 1526 N N . GLY A 1 201 ? -7.996 -7.345 8.789 1.00 94.38 201 GLY A N 1
ATOM 1527 C CA . GLY A 1 201 ? -8.162 -6.080 9.506 1.00 94.38 201 GLY A CA 1
ATOM 1528 C C . GLY A 1 201 ? -9.396 -6.051 10.414 1.00 94.38 201 GLY A C 1
ATOM 1529 O O . GLY A 1 201 ? -9.227 -5.843 11.616 1.00 94.38 201 GLY A O 1
ATOM 1530 N N . PRO A 1 202 ? -10.622 -6.303 9.910 1.00 94.06 202 PRO A N 1
ATOM 1531 C CA . PRO A 1 202 ? -11.830 -6.221 10.729 1.00 94.06 202 PRO A CA 1
ATOM 1532 C C . PRO A 1 202 ? -11.830 -7.174 11.939 1.00 94.06 202 PRO A C 1
ATOM 1534 O O . PRO A 1 202 ? -12.053 -6.683 13.046 1.00 94.06 202 PRO A O 1
ATOM 1537 N N . PRO A 1 203 ? -11.500 -8.479 11.808 1.00 94.62 203 PRO A N 1
ATOM 1538 C CA . PRO A 1 203 ? -11.395 -9.372 12.968 1.00 94.62 203 PRO A CA 1
ATOM 1539 C C . PRO A 1 203 ? -10.376 -8.911 14.019 1.00 94.62 203 PRO A C 1
ATOM 1541 O O . PRO A 1 203 ? -10.648 -8.989 15.217 1.00 94.62 203 PRO A O 1
ATOM 1544 N N . ILE A 1 204 ? -9.210 -8.410 13.590 1.00 94.75 204 ILE A N 1
ATOM 1545 C CA . ILE A 1 204 ? -8.179 -7.907 14.510 1.00 94.75 204 ILE A CA 1
ATOM 1546 C C . ILE A 1 204 ? -8.682 -6.658 15.234 1.00 94.75 204 ILE A C 1
ATOM 1548 O O . ILE A 1 204 ? -8.541 -6.547 16.450 1.00 94.75 204 ILE A O 1
ATOM 1552 N N . LEU A 1 205 ? -9.305 -5.732 14.508 1.00 93.75 205 LEU A N 1
ATOM 1553 C CA . LEU A 1 205 ? -9.833 -4.500 15.084 1.00 93.75 205 LEU A CA 1
ATOM 1554 C C . LEU A 1 205 ? -10.968 -4.774 16.079 1.00 93.75 205 LEU A C 1
ATOM 1556 O O . LEU A 1 205 ? -11.017 -4.142 17.135 1.00 93.75 205 LEU A O 1
ATOM 1560 N N . GLU A 1 206 ? -11.843 -5.740 15.791 1.00 93.00 206 GLU A N 1
ATOM 1561 C CA . GLU A 1 206 ? -12.865 -6.201 16.738 1.00 93.00 206 GLU A CA 1
ATOM 1562 C C . GLU A 1 206 ? -12.240 -6.800 17.997 1.00 93.00 206 GLU A C 1
ATOM 1564 O O . GLU A 1 206 ? -12.636 -6.435 19.105 1.00 93.00 206 GLU A O 1
ATOM 1569 N N . ALA A 1 207 ? -11.224 -7.656 17.853 1.00 94.06 207 ALA A N 1
ATOM 1570 C CA . ALA A 1 207 ? -10.498 -8.205 18.994 1.00 94.06 207 ALA A CA 1
ATOM 1571 C C . ALA A 1 207 ? -9.853 -7.097 19.847 1.00 94.06 207 ALA A C 1
ATOM 1573 O O . ALA A 1 207 ? -9.999 -7.102 21.070 1.00 94.06 207 ALA A O 1
ATOM 1574 N N . CYS A 1 208 ? -9.214 -6.106 19.217 1.00 93.25 208 CYS A N 1
ATOM 1575 C CA . CYS A 1 208 ? -8.616 -4.964 19.909 1.00 93.25 208 CYS A CA 1
ATOM 1576 C C . CYS A 1 208 ? -9.658 -4.117 20.651 1.00 93.25 208 CYS A C 1
ATOM 1578 O O . CYS A 1 208 ? -9.436 -3.766 21.809 1.00 93.25 208 CYS A O 1
ATOM 1580 N N . TYR A 1 209 ? -10.798 -3.805 20.028 1.00 91.00 209 TYR A N 1
ATOM 1581 C CA . TYR A 1 209 ? -11.858 -3.029 20.681 1.00 91.00 209 TYR A CA 1
ATOM 1582 C C . TYR A 1 209 ? -12.560 -3.793 21.804 1.00 91.00 209 TYR A C 1
ATOM 1584 O O . TYR A 1 209 ? -12.985 -3.169 22.776 1.00 91.00 209 TYR A O 1
ATOM 1592 N N . ASN A 1 210 ? -12.664 -5.118 21.701 1.00 91.44 210 ASN A N 1
ATOM 1593 C CA . ASN A 1 210 ? -13.210 -5.950 22.771 1.00 91.44 210 ASN A CA 1
ATOM 1594 C C . ASN A 1 210 ? -12.241 -6.054 23.958 1.00 91.44 210 ASN A C 1
ATOM 1596 O O . ASN A 1 210 ? -12.677 -6.004 25.105 1.00 91.44 210 ASN A O 1
ATOM 1600 N N . ALA A 1 211 ? -10.936 -6.158 23.694 1.00 93.19 211 ALA A N 1
ATOM 1601 C CA . ALA A 1 211 ? -9.912 -6.222 24.735 1.00 93.19 211 ALA A CA 1
ATOM 1602 C C . ALA A 1 211 ? -9.657 -4.860 25.406 1.00 93.19 211 ALA A C 1
ATOM 1604 O O . ALA A 1 211 ? -9.399 -4.804 26.607 1.00 93.19 211 ALA A O 1
ATOM 1605 N N . ILE A 1 212 ? -9.729 -3.761 24.643 1.00 90.69 212 ILE A N 1
ATOM 1606 C CA . ILE A 1 212 ? -9.427 -2.401 25.113 1.00 90.69 212 ILE A CA 1
ATOM 1607 C C . ILE A 1 212 ? -10.560 -1.441 24.691 1.00 90.69 212 ILE A C 1
ATOM 1609 O O . ILE A 1 212 ? -10.423 -0.690 23.718 1.00 90.69 212 ILE A O 1
ATOM 1613 N N . PRO A 1 213 ? -11.681 -1.402 25.438 1.00 82.56 213 PRO A N 1
ATOM 1614 C CA . PRO A 1 213 ? -12.876 -0.638 25.059 1.00 82.56 213 PRO A CA 1
ATOM 1615 C C . PRO A 1 213 ? -12.657 0.872 24.897 1.00 82.56 213 PRO A C 1
ATOM 1617 O O . PRO A 1 213 ? -13.373 1.521 24.137 1.00 82.56 213 PRO A O 1
ATOM 1620 N N . PHE A 1 214 ? -11.655 1.446 25.571 1.00 84.38 214 PHE A N 1
ATOM 1621 C CA . PHE A 1 214 ? -11.323 2.871 25.456 1.00 84.38 214 PHE A CA 1
ATOM 1622 C C . PHE A 1 214 ? -10.922 3.282 24.027 1.00 84.38 214 PHE A C 1
ATOM 1624 O O . PHE A 1 214 ? -11.203 4.407 23.619 1.00 84.38 214 PHE A O 1
ATOM 1631 N N . LEU A 1 215 ? -10.354 2.371 23.229 1.00 81.94 215 LEU A N 1
ATOM 1632 C CA . LEU A 1 215 ? -9.975 2.650 21.835 1.00 81.94 215 LEU A CA 1
ATOM 1633 C C . LEU A 1 215 ? -11.186 2.856 20.909 1.00 81.94 215 LEU A C 1
ATOM 1635 O O . LEU A 1 215 ? -11.042 3.357 19.798 1.00 81.94 215 LEU A O 1
ATOM 1639 N N . ARG A 1 216 ? -12.395 2.502 21.358 1.00 73.06 216 ARG A N 1
ATOM 1640 C CA . ARG A 1 216 ? -13.632 2.668 20.585 1.00 73.06 216 ARG A CA 1
ATOM 1641 C C . ARG A 1 216 ? -14.100 4.129 20.506 1.00 73.06 216 ARG A C 1
ATOM 1643 O O . ARG A 1 216 ? -14.914 4.457 19.647 1.00 73.06 216 ARG A O 1
ATOM 1650 N N . ARG A 1 217 ? -13.590 5.006 21.380 1.00 52.47 217 ARG A N 1
ATOM 1651 C CA . ARG A 1 217 ? -14.149 6.337 21.695 1.00 52.47 217 ARG A CA 1
ATOM 1652 C C . ARG A 1 217 ? -13.923 7.444 20.645 1.00 52.47 217 ARG A C 1
ATOM 1654 O O . ARG A 1 217 ? -14.121 8.608 20.960 1.00 52.47 217 ARG A O 1
ATOM 1661 N N . GLY A 1 218 ? -13.537 7.105 19.413 1.00 53.84 218 GLY A N 1
ATOM 1662 C CA . GLY A 1 218 ? -13.316 8.057 18.308 1.00 53.84 218 GLY A CA 1
ATOM 1663 C C . GLY A 1 218 ? -14.210 7.845 17.078 1.00 53.84 218 GLY A C 1
ATOM 1664 O O . GLY A 1 218 ? -13.857 8.304 15.997 1.00 53.84 218 GLY A O 1
ATOM 1665 N N . ARG A 1 219 ? -15.308 7.085 17.211 1.00 51.84 219 ARG A N 1
ATOM 1666 C CA . ARG A 1 219 ? -16.178 6.640 16.100 1.00 51.84 219 ARG A CA 1
ATOM 1667 C C . ARG A 1 219 ? -17.666 6.998 16.259 1.00 51.84 219 ARG A C 1
ATOM 1669 O O . ARG A 1 219 ? -18.481 6.463 15.509 1.00 51.84 219 ARG A O 1
ATOM 1676 N N . GLU A 1 220 ? -18.013 7.833 17.238 1.00 38.34 220 GLU A N 1
ATOM 1677 C CA . GLU A 1 220 ? -19.364 8.412 17.361 1.00 38.34 220 GLU A CA 1
ATOM 1678 C C . GLU A 1 220 ? -19.485 9.687 16.525 1.00 38.34 220 GLU A C 1
ATOM 1680 O O . GLU A 1 220 ? -18.541 10.510 16.578 1.00 38.34 220 GLU A O 1
#

pLDDT: mean 85.91, std 11.93, range [34.47, 97.88]